Protein AF-0000000075991386 (afdb_homodimer)

pLDDT: mean 94.35, std 5.1, range [61.0, 98.75]

Structure (mmCIF, N/CA/C/O backbone):
data_AF-0000000075991386-model_v1
#
loop_
_entity.id
_entity.type
_entity.pdbx_description
1 polymer 'Protein singles bar-like'
#
loop_
_atom_site.group_PDB
_atom_site.id
_atom_site.type_symbol
_atom_site.label_atom_id
_atom_site.label_alt_id
_atom_site.label_comp_id
_atom_site.label_asym_id
_atom_site.label_entity_id
_atom_site.label_seq_id
_atom_site.pdbx_PDB_ins_code
_atom_site.Cartn_x
_atom_site.Cartn_y
_atom_site.Cartn_z
_atom_site.occupancy
_atom_site.B_iso_or_equiv
_atom_site.auth_seq_id
_atom_site.auth_comp_id
_atom_site.auth_asym_id
_atom_site.auth_atom_id
_atom_site.pdbx_PDB_model_num
ATOM 1 N N . MET A 1 1 ? 9.586 14.125 -4.133 1 70.75 1 MET A N 1
ATOM 2 C CA . MET A 1 1 ? 8.289 13.461 -4.234 1 70.75 1 MET A CA 1
ATOM 3 C C . MET A 1 1 ? 8.047 12.953 -5.648 1 70.75 1 MET A C 1
ATOM 5 O O . MET A 1 1 ? 7.727 11.781 -5.844 1 70.75 1 MET A O 1
ATOM 9 N N . THR A 1 2 ? 8.484 13.539 -6.598 1 80.12 2 THR A N 1
ATOM 10 C CA . THR A 1 2 ? 8.273 13.086 -7.969 1 80.12 2 THR A CA 1
ATOM 11 C C . THR A 1 2 ? 9.156 11.875 -8.273 1 80.12 2 THR A C 1
ATOM 13 O O . THR A 1 2 ? 8.703 10.93 -8.922 1 80.12 2 THR A O 1
ATOM 16 N N . SER A 1 3 ? 10.336 11.898 -7.766 1 85.5 3 SER A N 1
ATOM 17 C CA . SER A 1 3 ? 11.242 10.766 -7.965 1 85.5 3 SER A CA 1
ATOM 18 C C . SER A 1 3 ? 10.68 9.492 -7.344 1 85.5 3 SER A C 1
ATOM 20 O O . SER A 1 3 ? 10.781 8.414 -7.93 1 85.5 3 SER A O 1
ATOM 22 N N . LEU A 1 4 ? 10.086 9.594 -6.219 1 91.56 4 LEU A N 1
ATOM 23 C CA . LEU A 1 4 ? 9.516 8.445 -5.52 1 91.56 4 LEU A CA 1
ATOM 24 C C . LEU A 1 4 ? 8.328 7.875 -6.285 1 91.56 4 LEU A C 1
ATOM 26 O O . LEU A 1 4 ? 8.141 6.656 -6.324 1 91.56 4 LEU A O 1
ATOM 30 N N . GLN A 1 5 ? 7.594 8.742 -6.938 1 92.81 5 GLN A N 1
ATOM 31 C CA . GLN A 1 5 ? 6.457 8.289 -7.734 1 92.81 5 GLN A CA 1
ATOM 32 C C . GLN A 1 5 ? 6.922 7.535 -8.977 1 92.81 5 GLN A C 1
ATOM 34 O O . GLN A 1 5 ? 6.355 6.496 -9.328 1 92.81 5 GLN A O 1
ATOM 39 N N . ILE A 1 6 ? 7.891 8.078 -9.516 1 92.81 6 ILE A N 1
ATOM 40 C CA . ILE A 1 6 ? 8.414 7.469 -10.734 1 92.81 6 ILE A CA 1
ATOM 41 C C . ILE A 1 6 ? 9.047 6.117 -10.406 1 92.81 6 ILE A C 1
ATOM 43 O O . ILE A 1 6 ? 8.727 5.105 -11.031 1 92.81 6 ILE A O 1
ATOM 47 N N . LEU A 1 7 ? 9.891 6.066 -9.445 1 94.5 7 LEU A N 1
ATOM 48 C CA . LEU A 1 7 ? 10.578 4.84 -9.055 1 94.5 7 LEU A CA 1
ATOM 49 C C . LEU A 1 7 ? 9.578 3.791 -8.578 1 94.5 7 LEU A C 1
ATOM 51 O O . LEU A 1 7 ? 9.68 2.619 -8.945 1 94.5 7 LEU A O 1
ATOM 55 N N . GLY A 1 8 ? 8.688 4.238 -7.758 1 95.19 8 GLY A N 1
ATOM 56 C CA . GLY A 1 8 ? 7.656 3.332 -7.285 1 95.19 8 GLY A CA 1
ATOM 57 C C . GLY A 1 8 ? 6.805 2.758 -8.398 1 95.19 8 GLY A C 1
ATOM 58 O O . GLY A 1 8 ? 6.5 1.564 -8.406 1 95.19 8 GLY A O 1
ATOM 59 N N . GLY A 1 9 ? 6.469 3.584 -9.328 1 94.5 9 GLY A N 1
ATOM 60 C CA . GLY A 1 9 ? 5.684 3.133 -10.469 1 94.5 9 GLY A CA 1
ATOM 61 C C . GLY A 1 9 ? 6.41 2.111 -11.32 1 94.5 9 GLY A C 1
ATOM 62 O O . GLY A 1 9 ? 5.809 1.131 -11.773 1 94.5 9 GLY A O 1
ATOM 63 N N . ILE A 1 10 ? 7.598 2.354 -11.562 1 94.75 10 ILE A N 1
ATOM 64 C CA . ILE A 1 10 ? 8.414 1.435 -12.352 1 94.75 10 ILE A CA 1
ATOM 65 C C . ILE A 1 10 ? 8.508 0.087 -11.633 1 94.75 10 ILE A C 1
ATOM 67 O O . ILE A 1 10 ? 8.297 -0.962 -12.25 1 94.75 10 ILE A O 1
ATOM 71 N N . CYS A 1 11 ? 8.805 0.097 -10.352 1 96.06 11 CYS A N 1
ATOM 72 C CA . CYS A 1 11 ? 8.914 -1.131 -9.578 1 96.06 11 CYS A CA 1
ATOM 73 C C . CYS A 1 11 ? 7.602 -1.908 -9.602 1 96.06 11 CYS A C 1
ATOM 75 O O . CYS A 1 11 ? 7.594 -3.119 -9.82 1 96.06 11 CYS A O 1
ATOM 77 N N . LEU A 1 12 ? 6.547 -1.181 -9.398 1 93.62 12 LEU A N 1
ATOM 78 C CA . LEU A 1 12 ? 5.234 -1.813 -9.383 1 93.62 12 LEU A CA 1
ATOM 79 C C . LEU A 1 12 ? 4.906 -2.418 -10.75 1 93.62 12 LEU A C 1
ATOM 81 O O . LEU A 1 12 ? 4.469 -3.568 -10.836 1 93.62 12 LEU A O 1
ATOM 85 N N . GLY A 1 13 ? 5.141 -1.673 -11.781 1 92.88 13 GLY A N 1
ATOM 86 C CA . GLY A 1 13 ? 4.867 -2.148 -13.125 1 92.88 13 GLY A CA 1
ATOM 87 C C . GLY A 1 13 ? 5.672 -3.379 -13.5 1 92.88 13 GLY A C 1
ATOM 88 O O . GLY A 1 13 ? 5.125 -4.344 -14.039 1 92.88 13 GLY A O 1
ATOM 89 N N . LEU A 1 14 ? 6.891 -3.389 -13.25 1 94.69 14 LEU A N 1
ATOM 90 C CA . LEU A 1 14 ? 7.754 -4.52 -13.562 1 94.69 14 LEU A CA 1
ATOM 91 C C . LEU A 1 14 ? 7.379 -5.742 -12.734 1 94.69 14 LEU A C 1
ATOM 93 O O . LEU A 1 14 ? 7.41 -6.871 -13.234 1 94.69 14 LEU A O 1
ATOM 97 N N . THR A 1 15 ? 7.125 -5.504 -11.484 1 94.31 15 THR A N 1
ATOM 98 C CA . THR A 1 15 ? 6.746 -6.609 -10.609 1 94.31 15 THR A CA 1
ATOM 99 C C . THR A 1 15 ? 5.473 -7.285 -11.109 1 94.31 15 THR A C 1
ATOM 101 O O . THR A 1 15 ? 5.391 -8.516 -11.148 1 94.31 15 THR A O 1
ATOM 104 N N . ILE A 1 16 ? 4.516 -6.457 -11.516 1 88.38 16 ILE A N 1
ATOM 105 C CA . ILE A 1 16 ? 3.258 -7.016 -12.008 1 88.38 16 ILE A CA 1
ATOM 106 C C . ILE A 1 16 ? 3.49 -7.734 -13.328 1 88.38 16 ILE A C 1
ATOM 108 O O . ILE A 1 16 ? 3.031 -8.867 -13.523 1 88.38 16 ILE A O 1
ATOM 112 N N . THR A 1 17 ? 4.199 -7.199 -14.234 1 90.38 17 THR A N 1
ATOM 113 C CA . THR A 1 17 ? 4.359 -7.707 -15.586 1 90.38 17 THR A CA 1
ATOM 114 C C . THR A 1 17 ? 5.238 -8.953 -15.594 1 90.38 17 THR A C 1
ATOM 116 O O . THR A 1 17 ? 4.918 -9.945 -16.266 1 90.38 17 THR A O 1
ATOM 119 N N . TYR A 1 18 ? 6.262 -8.977 -14.836 1 92.44 18 TYR A N 1
ATOM 120 C CA . TYR A 1 18 ? 7.25 -10.047 -14.961 1 92.44 18 TYR A CA 1
ATOM 121 C C . TYR A 1 18 ? 7.258 -10.93 -13.719 1 92.44 18 TYR A C 1
ATOM 123 O O . TYR A 1 18 ? 7.738 -12.062 -13.766 1 92.44 18 TYR A O 1
ATOM 131 N N . GLY A 1 19 ? 6.891 -10.367 -12.609 1 91.31 19 GLY A N 1
ATOM 132 C CA . GLY A 1 19 ? 6.875 -11.141 -11.375 1 91.31 19 GLY A CA 1
ATOM 133 C C . GLY A 1 19 ? 5.656 -12.039 -11.25 1 91.31 19 GLY A C 1
ATOM 134 O O . GLY A 1 19 ? 5.746 -13.141 -10.711 1 91.31 19 GLY A O 1
ATOM 135 N N . THR A 1 20 ? 4.52 -11.617 -11.75 1 85.62 20 THR A N 1
ATOM 136 C CA . THR A 1 20 ? 3.268 -12.344 -11.57 1 85.62 20 THR A CA 1
ATOM 137 C C . THR A 1 20 ? 3.34 -13.711 -12.242 1 85.62 20 THR A C 1
ATOM 139 O O . THR A 1 20 ? 2.947 -14.727 -11.648 1 85.62 20 THR A O 1
ATOM 142 N N . PRO A 1 21 ? 3.869 -13.867 -13.453 1 85 21 PRO A N 1
ATOM 143 C CA . PRO A 1 21 ? 3.918 -15.18 -14.109 1 85 21 PRO A CA 1
ATOM 144 C C . PRO A 1 21 ? 4.809 -16.172 -13.367 1 85 21 PRO A C 1
ATOM 146 O O . PRO A 1 21 ? 4.668 -17.391 -13.547 1 85 21 PRO A O 1
ATOM 149 N N . VAL A 1 22 ? 5.734 -15.703 -12.531 1 88.62 22 VAL A N 1
ATOM 150 C CA . VAL A 1 22 ? 6.664 -16.609 -11.859 1 88.62 22 VAL A CA 1
ATOM 151 C C . VAL A 1 22 ? 6.477 -16.516 -10.344 1 88.62 22 VAL A C 1
ATOM 153 O O . VAL A 1 22 ? 7.426 -16.719 -9.586 1 88.62 22 VAL A O 1
ATOM 156 N N . TRP A 1 23 ? 5.387 -16.109 -9.898 1 85.06 23 TRP A N 1
ATOM 157 C CA . TRP A 1 23 ? 5.129 -15.852 -8.484 1 85.06 23 TRP A CA 1
ATOM 158 C C . TRP A 1 23 ? 5.387 -17.109 -7.652 1 85.06 23 TRP A C 1
ATOM 160 O O . TRP A 1 23 ? 5.863 -17.016 -6.52 1 85.06 23 TRP A O 1
ATOM 170 N N . LEU A 1 24 ? 5.051 -18.297 -8.164 1 85.06 24 LEU A N 1
ATOM 171 C CA . LEU A 1 24 ? 5.23 -19.547 -7.426 1 85.06 24 LEU A CA 1
ATOM 172 C C . LEU A 1 24 ? 6.711 -19.812 -7.16 1 85.06 24 LEU A C 1
ATOM 174 O O . LEU A 1 24 ? 7.066 -20.375 -6.125 1 85.06 24 LEU A O 1
ATOM 178 N N . LEU A 1 25 ? 7.492 -19.438 -8.07 1 89.25 25 LEU A N 1
ATOM 179 C CA . LEU A 1 25 ? 8.93 -19.609 -7.906 1 89.25 25 LEU A CA 1
ATOM 180 C C . LEU A 1 25 ? 9.492 -18.594 -6.906 1 89.25 25 LEU A C 1
ATOM 182 O O . LEU A 1 25 ? 10.344 -18.938 -6.082 1 89.25 25 LEU A O 1
ATOM 186 N N . LEU A 1 26 ? 9 -17.422 -6.988 1 92.12 26 LEU A N 1
ATOM 187 C CA . LEU A 1 26 ? 9.477 -16.359 -6.117 1 92.12 26 LEU A CA 1
ATOM 188 C C . LEU A 1 26 ? 8.969 -16.547 -4.691 1 92.12 26 LEU A C 1
ATOM 190 O O . LEU A 1 26 ? 9.609 -16.109 -3.734 1 92.12 26 LEU A O 1
ATOM 194 N N . GLY A 1 27 ? 7.859 -17.156 -4.613 1 87.44 27 GLY A N 1
ATOM 195 C CA . GLY A 1 27 ? 7.301 -17.391 -3.287 1 87.44 27 GLY A CA 1
ATOM 196 C C . GLY A 1 27 ? 6.922 -16.109 -2.574 1 87.44 27 GLY A C 1
ATOM 197 O O . GLY A 1 27 ? 6.418 -15.164 -3.195 1 87.44 27 GLY A O 1
ATOM 198 N N . PRO A 1 28 ? 7.141 -16.047 -1.266 1 87.94 28 PRO A N 1
ATOM 199 C CA . PRO A 1 28 ? 6.723 -14.891 -0.462 1 87.94 28 PRO A CA 1
ATOM 200 C C . PRO A 1 28 ? 7.461 -13.609 -0.838 1 87.94 28 PRO A C 1
ATOM 202 O O . PRO A 1 28 ? 6.984 -12.508 -0.542 1 87.94 28 PRO A O 1
ATOM 205 N N . ALA A 1 29 ? 8.555 -13.742 -1.47 1 93.94 29 ALA A N 1
ATOM 206 C CA . ALA A 1 29 ? 9.305 -12.555 -1.87 1 93.94 29 ALA A CA 1
ATOM 207 C C . ALA A 1 29 ? 8.5 -11.695 -2.836 1 93.94 29 ALA A C 1
ATOM 209 O O . ALA A 1 29 ? 8.578 -10.461 -2.795 1 93.94 29 ALA A O 1
ATOM 210 N N . TYR A 1 30 ? 7.75 -12.32 -3.707 1 91.12 30 TYR A N 1
ATOM 211 C CA . TYR A 1 30 ? 6.91 -11.609 -4.664 1 91.12 30 TYR A CA 1
ATOM 212 C C . TYR A 1 30 ? 5.855 -10.781 -3.951 1 91.12 30 TYR A C 1
ATOM 214 O O . TYR A 1 30 ? 5.738 -9.57 -4.191 1 91.12 30 TYR A O 1
ATOM 222 N N . GLY A 1 31 ? 5.125 -11.391 -3.066 1 89.31 31 GLY A N 1
ATOM 223 C CA . GLY A 1 31 ? 4.07 -10.695 -2.348 1 89.31 31 GLY A CA 1
ATOM 224 C C . GLY A 1 31 ? 4.586 -9.578 -1.467 1 89.31 31 GLY A C 1
ATOM 225 O O . GLY A 1 31 ? 3.99 -8.5 -1.409 1 89.31 31 GLY A O 1
ATOM 226 N N . LEU A 1 32 ? 5.656 -9.914 -0.858 1 92.75 32 LEU A N 1
ATOM 227 C CA . LEU A 1 32 ? 6.227 -8.914 0.04 1 92.75 32 LEU A CA 1
ATOM 228 C C . LEU A 1 32 ? 6.68 -7.68 -0.734 1 92.75 32 LEU A C 1
ATOM 230 O O . LEU A 1 32 ? 6.457 -6.551 -0.292 1 92.75 32 LEU A O 1
ATOM 234 N N . PHE A 1 33 ? 7.309 -7.855 -1.806 1 96.69 33 PHE A N 1
ATOM 235 C CA . PHE A 1 33 ? 7.762 -6.711 -2.584 1 96.69 33 PHE A CA 1
ATOM 236 C C . PHE A 1 33 ? 6.582 -5.969 -3.197 1 96.69 33 PHE A C 1
ATOM 238 O O . PHE A 1 33 ? 6.547 -4.738 -3.201 1 96.69 33 PHE A O 1
ATOM 245 N N . LEU A 1 34 ? 5.688 -6.691 -3.73 1 93.75 34 LEU A N 1
ATOM 246 C CA . LEU A 1 34 ? 4.523 -6.078 -4.352 1 93.75 34 LEU A CA 1
ATOM 247 C C . LEU A 1 34 ? 3.746 -5.238 -3.344 1 93.75 34 LEU A C 1
ATOM 249 O O . LEU A 1 34 ? 3.346 -4.109 -3.645 1 93.75 34 LEU A O 1
ATOM 253 N N . THR A 1 35 ? 3.518 -5.766 -2.174 1 95 35 THR A N 1
ATOM 254 C CA . THR A 1 35 ? 2.783 -5.047 -1.138 1 95 35 THR A CA 1
ATOM 255 C C . THR A 1 35 ? 3.57 -3.832 -0.66 1 95 35 THR A C 1
ATOM 257 O O . THR A 1 35 ? 2.994 -2.768 -0.421 1 95 35 THR A O 1
ATOM 260 N N . THR A 1 36 ? 4.895 -3.963 -0.559 1 96.81 36 THR A N 1
ATOM 261 C CA . THR A 1 36 ? 5.746 -2.846 -0.168 1 96.81 36 THR A CA 1
ATOM 262 C C . THR A 1 36 ? 5.703 -1.738 -1.217 1 96.81 36 THR A C 1
ATOM 264 O O . THR A 1 36 ? 5.5 -0.569 -0.885 1 96.81 36 THR A O 1
ATOM 267 N N . ALA A 1 37 ? 5.902 -2.094 -2.457 1 97.06 37 ALA A N 1
ATOM 268 C CA . ALA A 1 37 ? 5.914 -1.122 -3.547 1 97.06 37 ALA A CA 1
ATOM 269 C C . ALA A 1 37 ? 4.566 -0.414 -3.662 1 97.06 37 ALA A C 1
ATOM 271 O O . ALA A 1 37 ? 4.512 0.803 -3.859 1 97.06 37 ALA A O 1
ATOM 272 N N . SER A 1 38 ? 3.518 -1.105 -3.574 1 96.38 38 SER A N 1
ATOM 273 C CA . SER A 1 38 ? 2.189 -0.508 -3.676 1 96.38 38 SER A CA 1
ATOM 274 C C . SER A 1 38 ? 1.903 0.41 -2.492 1 96.38 38 SER A C 1
ATOM 276 O O . SER A 1 38 ? 1.338 1.492 -2.662 1 96.38 38 SER A O 1
ATOM 278 N N . ALA A 1 39 ? 2.271 -0.082 -1.307 1 96.75 39 ALA A N 1
ATOM 279 C CA . ALA A 1 39 ? 2.061 0.707 -0.095 1 96.75 39 ALA A CA 1
ATOM 280 C C . ALA A 1 39 ? 2.814 2.031 -0.164 1 96.75 39 ALA A C 1
ATOM 282 O O . ALA A 1 39 ? 2.248 3.092 0.112 1 96.75 39 ALA A O 1
ATOM 283 N N . THR A 1 40 ? 4.039 1.994 -0.491 1 97.12 40 THR A N 1
ATOM 284 C CA . THR A 1 40 ? 4.867 3.193 -0.525 1 97.12 40 THR A CA 1
ATOM 285 C C . THR A 1 40 ? 4.465 4.098 -1.687 1 97.12 40 THR A C 1
ATOM 287 O O . THR A 1 40 ? 4.512 5.324 -1.57 1 97.12 40 THR A O 1
ATOM 290 N N . PHE A 1 41 ? 4.148 3.523 -2.811 1 96.62 41 PHE A N 1
ATOM 291 C CA . PHE A 1 41 ? 3.646 4.297 -3.941 1 96.62 41 PHE A CA 1
ATOM 292 C C . PHE A 1 41 ? 2.369 5.035 -3.568 1 96.62 41 PHE A C 1
ATOM 294 O O . PHE A 1 41 ? 2.223 6.223 -3.863 1 96.62 41 PHE A O 1
ATOM 301 N N . PHE A 1 42 ? 1.482 4.367 -2.924 1 96.38 42 PHE A N 1
ATOM 302 C CA . PHE A 1 42 ? 0.223 4.945 -2.469 1 96.38 42 PHE A CA 1
ATOM 303 C C . PHE A 1 42 ? 0.473 6.09 -1.496 1 96.38 42 PHE A C 1
ATOM 305 O O . PHE A 1 42 ? -0.117 7.164 -1.629 1 96.38 42 PHE A O 1
ATOM 312 N N . GLY A 1 43 ? 1.275 5.832 -0.495 1 96.38 43 GLY A N 1
ATOM 313 C CA . GLY A 1 43 ? 1.572 6.879 0.471 1 96.38 43 GLY A CA 1
ATOM 314 C C . GLY A 1 43 ? 2.123 8.141 -0.166 1 96.38 43 GLY A C 1
ATOM 315 O O . GLY A 1 43 ? 1.657 9.242 0.127 1 96.38 43 GLY A O 1
ATOM 316 N N . ALA A 1 44 ? 3.043 7.984 -1.04 1 96.25 44 ALA A N 1
ATOM 317 C CA . ALA A 1 44 ? 3.648 9.125 -1.721 1 96.25 44 ALA A CA 1
ATOM 318 C C . ALA A 1 44 ? 2.645 9.812 -2.643 1 96.25 44 ALA A C 1
ATOM 320 O O . ALA A 1 44 ? 2.617 11.039 -2.738 1 96.25 44 ALA A O 1
ATOM 321 N N . ALA A 1 45 ? 1.854 9.031 -3.309 1 96.19 45 ALA A N 1
ATOM 322 C CA . ALA A 1 45 ? 0.889 9.586 -4.254 1 96.19 45 ALA A CA 1
ATOM 323 C C . ALA A 1 45 ? -0.19 10.391 -3.529 1 96.19 45 ALA A C 1
ATOM 325 O O . ALA A 1 45 ? -0.582 11.469 -3.984 1 96.19 45 ALA A O 1
ATOM 326 N N . VAL A 1 46 ? -0.664 9.859 -2.434 1 97 46 VAL A N 1
ATOM 327 C CA . VAL A 1 46 ? -1.713 10.531 -1.67 1 97 46 VAL A CA 1
ATOM 328 C C . VAL A 1 46 ? -1.175 11.836 -1.084 1 97 46 VAL A C 1
ATOM 330 O O . VAL A 1 46 ? -1.859 12.859 -1.104 1 97 46 VAL A O 1
ATOM 333 N N . THR A 1 47 ? 0.019 11.758 -0.525 1 96.06 47 THR A N 1
ATOM 334 C CA . THR A 1 47 ? 0.641 12.969 -0 1 96.06 47 THR A CA 1
ATOM 335 C C . THR A 1 47 ? 0.861 13.992 -1.112 1 96.06 47 THR A C 1
ATOM 337 O O . THR A 1 47 ? 0.565 15.18 -0.942 1 96.06 47 THR A O 1
ATOM 340 N N . PHE A 1 48 ? 1.332 13.562 -2.279 1 96.44 48 PHE A N 1
ATOM 341 C CA . PHE A 1 48 ? 1.561 14.438 -3.42 1 96.44 48 PHE A CA 1
ATOM 342 C C . PHE A 1 48 ? 0.25 15.047 -3.908 1 96.44 48 PHE A C 1
ATOM 344 O O . PHE A 1 48 ? 0.176 16.25 -4.18 1 96.44 48 PHE A O 1
ATOM 351 N N . LEU A 1 49 ? -0.724 14.289 -4.008 1 96.25 49 LEU A N 1
ATOM 352 C CA . LEU A 1 49 ? -2.035 14.758 -4.441 1 96.25 49 LEU A CA 1
ATOM 353 C C . LEU A 1 49 ? -2.594 15.789 -3.467 1 96.25 49 LEU A C 1
ATOM 355 O O . LEU A 1 49 ? -3.182 16.781 -3.883 1 96.25 49 LEU A O 1
ATOM 359 N N . SER A 1 50 ? -2.447 15.578 -2.203 1 96.75 50 SER A N 1
ATOM 360 C CA . SER A 1 50 ? -2.92 16.5 -1.183 1 96.75 50 SER A CA 1
ATOM 361 C C . SER A 1 50 ? -2.201 17.844 -1.282 1 96.75 50 SER A C 1
ATOM 363 O O . SER A 1 50 ? -2.811 18.906 -1.075 1 96.75 50 SER A O 1
ATOM 365 N N . TYR A 1 51 ? -0.938 17.75 -1.64 1 95.88 51 TYR A N 1
ATOM 366 C CA . TYR A 1 51 ? -0.168 18.969 -1.826 1 95.88 51 TYR A CA 1
ATOM 367 C C . TYR A 1 51 ? -0.659 19.75 -3.045 1 95.88 51 TYR A C 1
ATOM 369 O O . TYR A 1 51 ? -0.65 20.984 -3.051 1 95.88 51 TYR A O 1
ATOM 377 N N . LEU A 1 52 ? -1.033 19.078 -4.059 1 95.69 52 LEU A N 1
ATOM 378 C CA . LEU A 1 52 ? -1.527 19.703 -5.277 1 95.69 52 LEU A CA 1
ATOM 379 C C . LEU A 1 52 ? -2.896 20.328 -5.047 1 95.69 52 LEU A C 1
ATOM 381 O O . LEU A 1 52 ? -3.236 21.328 -5.684 1 95.69 52 LEU A O 1
ATOM 385 N N . LEU A 1 53 ? -3.672 19.797 -4.168 1 95.5 53 LEU A N 1
ATOM 386 C CA . LEU A 1 53 ? -5.039 20.25 -3.941 1 95.5 53 LEU A CA 1
ATOM 387 C C . LEU A 1 53 ? -5.062 21.438 -2.973 1 95.5 53 LEU A C 1
ATOM 389 O O . LEU A 1 53 ? -5.988 22.25 -3.006 1 95.5 53 LEU A O 1
ATOM 393 N N . SER A 1 54 ? -4.113 21.516 -2.145 1 94.94 54 SER A N 1
ATOM 394 C CA . SER A 1 54 ? -4.125 22.547 -1.111 1 94.94 54 SER A CA 1
ATOM 395 C C . SER A 1 54 ? -2.709 22.953 -0.722 1 94.94 54 SER A C 1
ATOM 397 O O . SER A 1 54 ? -1.948 22.141 -0.187 1 94.94 54 SER A O 1
ATOM 399 N N . SER A 1 55 ? -2.371 24.25 -0.904 1 94.94 55 SER A N 1
ATOM 400 C CA . SER A 1 55 ? -1.074 24.781 -0.496 1 94.94 55 SER A CA 1
ATOM 401 C C . SER A 1 55 ? -0.939 24.812 1.022 1 94.94 55 SER A C 1
ATOM 403 O O . SER A 1 55 ? 0.162 24.656 1.556 1 94.94 55 SER A O 1
ATOM 405 N N . HIS A 1 56 ? -2.088 25 1.697 1 95 56 HIS A N 1
ATOM 406 C CA . HIS A 1 56 ? -2.076 24.938 3.154 1 95 56 HIS A CA 1
ATOM 407 C C . HIS A 1 56 ? -1.636 23.562 3.65 1 95 56 HIS A C 1
ATOM 409 O O . HIS A 1 56 ? -0.901 23.453 4.633 1 95 56 HIS A O 1
ATOM 415 N N . THR A 1 57 ? -2.143 22.516 3.012 1 94.88 57 THR A N 1
ATOM 416 C CA . THR A 1 57 ? -1.756 21.156 3.375 1 94.88 57 THR A CA 1
ATOM 417 C C . THR A 1 57 ? -0.244 20.969 3.27 1 94.88 57 THR A C 1
ATOM 419 O O . THR A 1 57 ? 0.375 20.344 4.137 1 94.88 57 THR A O 1
ATOM 422 N N . PHE A 1 58 ? 0.295 21.531 2.24 1 94.06 58 PHE A N 1
ATOM 423 C CA . PHE A 1 58 ? 1.738 21.453 2.045 1 94.06 58 PHE A CA 1
ATOM 424 C C . PHE A 1 58 ? 2.479 22.078 3.217 1 94.06 58 PHE A C 1
ATOM 426 O O . PHE A 1 58 ? 3.391 21.469 3.781 1 94.06 58 PHE A O 1
ATOM 433 N N . ARG A 1 59 ? 2.139 23.219 3.625 1 93.69 59 ARG A N 1
ATOM 434 C CA . ARG A 1 59 ? 2.783 23.953 4.711 1 93.69 59 ARG A CA 1
ATOM 435 C C . ARG A 1 59 ? 2.555 23.25 6.051 1 93.69 59 ARG A C 1
ATOM 437 O O . ARG A 1 59 ? 3.48 23.125 6.855 1 93.69 59 ARG A O 1
ATOM 444 N N . ALA A 1 60 ? 1.363 22.781 6.277 1 94.06 60 ALA A N 1
ATOM 445 C CA . ALA A 1 60 ? 0.995 22.156 7.547 1 94.06 60 ALA A CA 1
ATOM 446 C C . ALA A 1 60 ? 1.729 20.844 7.738 1 94.06 60 ALA A C 1
ATOM 448 O O . ALA A 1 60 ? 2.238 20.562 8.828 1 94.06 60 ALA A O 1
ATOM 449 N N . ILE A 1 61 ? 1.801 20.047 6.73 1 94.56 61 ILE A N 1
ATOM 450 C CA . ILE A 1 61 ? 2.389 18.719 6.832 1 94.56 61 ILE A CA 1
ATOM 451 C C . ILE A 1 61 ? 3.891 18.828 7.09 1 94.56 61 ILE A C 1
ATOM 453 O O . ILE A 1 61 ? 4.465 18.016 7.82 1 94.56 61 ILE A O 1
ATOM 457 N N . ARG A 1 62 ? 4.449 19.891 6.598 1 92.88 62 ARG A N 1
ATOM 458 C CA . ARG A 1 62 ? 5.883 20.094 6.762 1 92.88 62 ARG A CA 1
ATOM 459 C C . ARG A 1 62 ? 6.23 20.391 8.219 1 92.88 62 ARG A C 1
ATOM 461 O O . ARG A 1 62 ? 7.387 20.266 8.625 1 92.88 62 ARG A O 1
ATOM 468 N N . THR A 1 63 ? 5.27 20.766 9.031 1 94.06 63 THR A N 1
ATOM 469 C CA . THR A 1 63 ? 5.496 21.031 10.445 1 94.06 63 THR A CA 1
ATOM 470 C C . THR A 1 63 ? 5.227 19.797 11.289 1 94.06 63 THR A C 1
ATOM 472 O O . THR A 1 63 ? 5.277 19.844 12.523 1 94.06 63 THR A O 1
ATOM 475 N N . THR A 1 64 ? 4.922 18.672 10.68 1 95.94 64 THR A N 1
ATOM 476 C CA . THR A 1 64 ? 4.582 17.453 11.391 1 95.94 64 THR A CA 1
ATOM 477 C C . THR A 1 64 ? 5.641 16.375 11.148 1 95.94 64 THR A C 1
ATOM 479 O O . THR A 1 64 ? 6.516 16.531 10.297 1 95.94 64 THR A O 1
ATOM 482 N N . VAL A 1 65 ? 5.523 15.305 11.883 1 96.5 65 VAL A N 1
ATOM 483 C CA . VAL A 1 65 ? 6.477 14.211 11.758 1 96.5 65 VAL A CA 1
ATOM 484 C C . VAL A 1 65 ? 6.016 13.242 10.672 1 96.5 65 VAL A C 1
ATOM 486 O O . VAL A 1 65 ? 6.703 12.266 10.367 1 96.5 65 VAL A O 1
ATOM 489 N N . LEU A 1 66 ? 4.914 13.43 10.055 1 96.44 66 LEU A N 1
ATOM 490 C CA . LEU A 1 66 ? 4.289 12.484 9.133 1 96.44 66 LEU A CA 1
ATOM 491 C C . LEU A 1 66 ? 5.262 12.07 8.039 1 96.44 66 LEU A C 1
ATOM 493 O O . LEU A 1 66 ? 5.418 10.875 7.762 1 96.44 66 LEU A O 1
ATOM 497 N N . GLU A 1 67 ? 5.906 13.039 7.387 1 96.56 67 GLU A N 1
ATOM 498 C CA . GLU A 1 67 ? 6.812 12.719 6.285 1 96.56 67 GLU A CA 1
ATOM 499 C C . GLU A 1 67 ? 8.008 11.906 6.773 1 96.56 67 GLU A C 1
ATOM 501 O O . GLU A 1 67 ? 8.469 11 6.078 1 96.56 67 GLU A O 1
ATOM 506 N N . THR A 1 68 ? 8.531 12.305 7.906 1 97.25 68 THR A N 1
ATOM 507 C CA . THR A 1 68 ? 9.656 11.57 8.477 1 97.25 68 THR A CA 1
ATOM 508 C C . THR A 1 68 ? 9.273 10.117 8.75 1 97.25 68 THR A C 1
ATOM 510 O O . THR A 1 68 ? 10.016 9.195 8.398 1 97.25 68 THR A O 1
ATOM 513 N N . VAL A 1 69 ? 8.148 9.922 9.344 1 97.56 69 VAL A N 1
ATOM 514 C CA . VAL A 1 69 ? 7.68 8.578 9.68 1 97.56 69 VAL A CA 1
ATOM 515 C C . VAL A 1 69 ? 7.398 7.797 8.398 1 97.56 69 VAL A C 1
ATOM 517 O O . VAL A 1 69 ? 7.805 6.641 8.273 1 97.56 69 VAL A O 1
ATOM 520 N N . GLN A 1 70 ? 6.633 8.391 7.508 1 97.69 70 GLN A N 1
ATOM 521 C CA . GLN A 1 70 ? 6.289 7.742 6.246 1 97.69 70 GLN A CA 1
ATOM 522 C C . GLN A 1 70 ? 7.539 7.27 5.512 1 97.69 70 GLN A C 1
ATOM 524 O O . GLN A 1 70 ? 7.602 6.129 5.051 1 97.69 70 GLN A O 1
ATOM 529 N N . ASN A 1 71 ? 8.562 8.102 5.41 1 98.06 71 ASN A N 1
ATOM 530 C CA . ASN A 1 71 ? 9.781 7.773 4.684 1 98.06 71 ASN A CA 1
ATOM 531 C C . ASN A 1 71 ? 10.633 6.762 5.445 1 98.06 71 ASN A C 1
ATOM 533 O O . ASN A 1 71 ? 11.297 5.918 4.84 1 98.06 71 ASN A O 1
ATOM 537 N N . THR A 1 72 ? 10.68 6.855 6.73 1 98.19 72 THR A N 1
ATOM 538 C CA . THR A 1 72 ? 11.422 5.883 7.523 1 98.19 72 THR A CA 1
ATOM 539 C C . THR A 1 72 ? 10.82 4.488 7.367 1 98.19 72 THR A C 1
ATOM 541 O O . THR A 1 72 ? 11.547 3.512 7.18 1 98.19 72 THR A O 1
ATOM 544 N N . VAL A 1 73 ? 9.508 4.371 7.453 1 97.81 73 VAL A N 1
ATOM 545 C CA . VAL A 1 73 ? 8.828 3.09 7.293 1 97.81 73 VAL A CA 1
ATOM 546 C C . VAL A 1 73 ? 9.055 2.555 5.879 1 97.81 73 VAL A C 1
ATOM 548 O O . VAL A 1 73 ? 9.336 1.369 5.695 1 97.81 73 VAL A O 1
ATOM 551 N N . ALA A 1 74 ? 8.914 3.439 4.898 1 98.12 74 ALA A N 1
ATOM 552 C CA . ALA A 1 74 ? 9.148 3.049 3.512 1 98.12 74 ALA A CA 1
ATOM 553 C C . ALA A 1 74 ? 10.57 2.529 3.324 1 98.12 74 ALA A C 1
ATOM 555 O O . ALA A 1 74 ? 10.797 1.547 2.613 1 98.12 74 ALA A O 1
ATOM 556 N N . PHE A 1 75 ? 11.539 3.195 3.943 1 98.44 75 PHE A N 1
ATOM 557 C CA . PHE A 1 75 ? 12.938 2.781 3.867 1 98.44 75 PHE A CA 1
ATOM 558 C C . PHE A 1 75 ? 13.109 1.357 4.383 1 98.44 75 PHE A C 1
ATOM 560 O O . PHE A 1 75 ? 13.719 0.521 3.717 1 98.44 75 PHE A O 1
ATOM 567 N N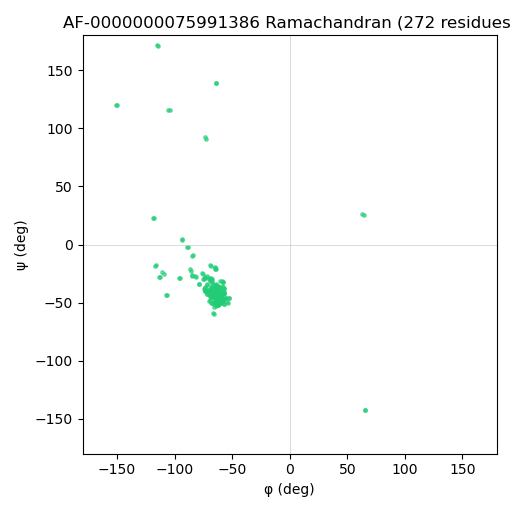 . ILE A 1 76 ? 12.555 1.09 5.496 1 98.69 76 ILE A N 1
ATOM 568 C CA . ILE A 1 76 ? 12.688 -0.213 6.137 1 98.69 76 ILE A CA 1
ATOM 569 C C . ILE A 1 76 ? 12.008 -1.281 5.285 1 98.69 76 ILE A C 1
ATOM 571 O O . ILE A 1 76 ? 12.586 -2.34 5.027 1 98.69 76 ILE A O 1
ATOM 575 N N . LEU A 1 77 ? 10.828 -1.047 4.855 1 98.06 77 LEU A N 1
ATOM 576 C CA . LEU A 1 77 ? 10.055 -2.018 4.082 1 98.06 77 LEU A CA 1
ATOM 577 C C . LEU A 1 77 ? 10.734 -2.32 2.754 1 98.06 77 LEU A C 1
ATOM 579 O O . LEU A 1 77 ? 10.891 -3.484 2.379 1 98.06 77 LEU A O 1
ATOM 583 N N . TYR A 1 78 ? 11.148 -1.262 2.062 1 98.44 78 TYR A N 1
ATOM 584 C CA . TYR A 1 78 ? 11.805 -1.448 0.772 1 98.44 78 TYR A CA 1
ATOM 585 C C . TYR A 1 78 ? 13.117 -2.203 0.931 1 98.44 78 TYR A C 1
ATOM 587 O O . TYR A 1 78 ? 13.461 -3.041 0.094 1 98.44 78 TYR A O 1
ATOM 595 N N . THR A 1 79 ? 13.914 -1.852 1.909 1 98.75 79 THR A N 1
ATOM 596 C CA . THR A 1 79 ? 15.188 -2.537 2.127 1 98.75 79 THR A CA 1
ATOM 597 C C . THR A 1 79 ? 14.961 -4.035 2.328 1 98.75 79 THR A C 1
ATOM 599 O O . THR A 1 79 ? 15.57 -4.855 1.64 1 98.75 79 THR A O 1
ATOM 602 N N . GLY A 1 80 ? 14.062 -4.363 3.225 1 98.5 80 GLY A N 1
ATOM 603 C CA . GLY A 1 80 ? 13.781 -5.766 3.496 1 98.5 80 GLY A CA 1
ATOM 604 C C . GLY A 1 80 ? 13.227 -6.504 2.293 1 98.5 80 GLY A C 1
ATOM 605 O O . GLY A 1 80 ? 13.719 -7.582 1.944 1 98.5 80 GLY A O 1
ATOM 606 N N . ALA A 1 81 ? 12.211 -5.961 1.658 1 98.12 81 ALA A N 1
ATOM 607 C CA . ALA A 1 81 ? 11.562 -6.605 0.519 1 98.12 81 ALA A CA 1
ATOM 608 C C . ALA A 1 81 ? 12.539 -6.785 -0.639 1 98.12 81 ALA A C 1
ATOM 610 O O . ALA A 1 81 ? 12.523 -7.812 -1.32 1 98.12 81 ALA A O 1
ATOM 611 N N . SER A 1 82 ? 13.398 -5.773 -0.854 1 98.62 82 SER A N 1
ATOM 612 C CA . SER A 1 82 ? 14.328 -5.812 -1.977 1 98.62 82 SER A CA 1
ATOM 613 C C . SER A 1 82 ? 15.438 -6.836 -1.74 1 98.62 82 SER A C 1
ATOM 615 O O . SER A 1 82 ? 15.828 -7.559 -2.66 1 98.62 82 SER A O 1
ATOM 617 N N . ILE A 1 83 ? 15.93 -6.863 -0.569 1 98.69 83 ILE A N 1
ATOM 618 C CA . ILE A 1 83 ? 16.969 -7.844 -0.249 1 98.69 83 ILE A CA 1
ATOM 619 C C . ILE A 1 83 ? 16.391 -9.258 -0.387 1 98.69 83 ILE A C 1
ATOM 621 O O . ILE A 1 83 ? 17.016 -10.133 -0.985 1 98.69 83 ILE A O 1
ATOM 625 N N . PHE A 1 84 ? 15.234 -9.477 0.151 1 98.19 84 PHE A N 1
ATOM 626 C CA . PHE A 1 84 ? 14.586 -10.781 0.059 1 98.19 84 PHE A CA 1
ATOM 627 C C . PHE A 1 84 ? 14.344 -11.164 -1.396 1 98.19 84 PHE A C 1
ATOM 629 O O . PHE A 1 84 ? 14.57 -12.305 -1.788 1 98.19 84 PHE A O 1
ATOM 636 N N . LEU A 1 85 ? 13.852 -10.234 -2.178 1 98 85 LEU A N 1
ATOM 637 C CA . LEU A 1 85 ? 13.625 -10.484 -3.598 1 98 85 LEU A CA 1
ATOM 638 C C . LEU A 1 85 ? 14.938 -10.781 -4.316 1 98 85 LEU A C 1
ATOM 640 O O . LEU A 1 85 ? 14.984 -11.648 -5.195 1 98 85 LEU A O 1
ATOM 644 N N . LEU A 1 86 ? 15.977 -10.078 -3.959 1 98.19 86 LEU A N 1
ATOM 645 C CA . LEU A 1 86 ? 17.297 -10.305 -4.547 1 98.19 86 LEU A CA 1
ATOM 646 C C . LEU A 1 86 ? 17.766 -11.727 -4.285 1 98.19 86 LEU A C 1
ATOM 648 O O . LEU A 1 86 ? 18.266 -12.398 -5.195 1 98.19 86 LEU A O 1
ATOM 652 N N . ILE A 1 87 ? 17.641 -12.148 -3.123 1 97.94 87 ILE A N 1
ATOM 653 C CA . ILE A 1 87 ? 18.078 -13.477 -2.729 1 97.94 87 ILE A CA 1
ATOM 654 C C . ILE A 1 87 ? 17.281 -14.531 -3.492 1 97.94 87 ILE A C 1
ATOM 656 O O . ILE A 1 87 ? 17.859 -15.445 -4.094 1 97.94 87 ILE A O 1
ATOM 660 N N . ARG A 1 88 ? 15.969 -14.398 -3.43 1 96.38 88 ARG A N 1
ATOM 661 C CA . ARG A 1 88 ? 15.117 -15.367 -4.113 1 96.38 88 ARG A CA 1
ATOM 662 C C . ARG A 1 88 ? 15.391 -15.375 -5.613 1 96.38 88 ARG A C 1
ATOM 664 O O . ARG A 1 88 ? 15.43 -16.438 -6.238 1 96.38 88 ARG A O 1
ATOM 671 N N . THR A 1 89 ? 15.492 -14.219 -6.227 1 97.25 89 THR A N 1
ATOM 672 C CA . THR A 1 89 ? 15.758 -14.109 -7.656 1 97.25 89 THR A CA 1
ATOM 673 C C . THR A 1 89 ? 17.094 -14.742 -8.008 1 97.25 89 THR A C 1
ATOM 675 O O . THR A 1 89 ? 17.203 -15.477 -9 1 97.25 89 THR A O 1
ATOM 678 N N . SER A 1 90 ? 18.156 -14.586 -7.227 1 97 90 SER A N 1
ATOM 679 C CA . SER A 1 90 ? 19.484 -15.102 -7.496 1 97 90 SER A CA 1
ATOM 680 C C . SER A 1 90 ? 19.547 -16.625 -7.328 1 97 90 SER A C 1
ATOM 682 O O . SER A 1 90 ? 20.219 -17.312 -8.102 1 97 90 SER A O 1
ATOM 684 N N . PHE A 1 91 ? 18.797 -17.109 -6.391 1 96.44 91 PHE A N 1
ATOM 685 C CA . PHE A 1 91 ? 18.953 -18.516 -6.062 1 96.44 91 PHE A CA 1
ATOM 686 C C . PHE A 1 91 ? 17.922 -19.359 -6.812 1 96.44 91 PHE A C 1
ATOM 688 O O . PHE A 1 91 ? 18.188 -20.531 -7.121 1 96.44 91 PHE A O 1
ATOM 695 N N . ILE A 1 92 ? 16.844 -18.766 -7.082 1 95.75 92 ILE A N 1
ATOM 696 C CA . ILE A 1 92 ? 15.781 -19.578 -7.668 1 95.75 92 ILE A CA 1
ATOM 697 C C . ILE A 1 92 ? 15.641 -19.234 -9.148 1 95.75 92 ILE A C 1
ATOM 699 O O . ILE A 1 92 ? 15.562 -20.141 -9.992 1 95.75 92 ILE A O 1
ATOM 703 N N . LEU A 1 93 ? 15.656 -18.031 -9.578 1 95.5 93 LEU A N 1
ATOM 704 C CA . LEU A 1 93 ? 15.383 -17.656 -10.969 1 95.5 93 LEU A CA 1
ATOM 705 C C . LEU A 1 93 ? 16.656 -17.734 -11.805 1 95.5 93 LEU A C 1
ATOM 707 O O . LEU A 1 93 ? 16.578 -17.969 -13.016 1 95.5 93 LEU A O 1
ATOM 711 N N . TRP A 1 94 ? 17.75 -17.688 -11.172 1 95.06 94 TRP A N 1
ATOM 712 C CA . TRP A 1 94 ? 19 -17.703 -11.914 1 95.06 94 TRP A CA 1
ATOM 713 C C . TRP A 1 94 ? 19.188 -19.031 -12.641 1 95.06 94 TRP A C 1
ATOM 715 O O . TRP A 1 94 ? 19.453 -19.062 -13.844 1 95.06 94 TRP A O 1
ATOM 725 N N . PRO A 1 95 ? 19.109 -20.172 -11.961 1 94.75 95 PRO A N 1
ATOM 726 C CA . PRO A 1 95 ? 19.266 -21.438 -12.68 1 94.75 95 PRO A CA 1
ATOM 727 C C . PRO A 1 95 ? 18.25 -21.609 -13.805 1 94.75 95 PRO A C 1
ATOM 729 O O . PRO A 1 95 ? 18.562 -22.203 -14.836 1 94.75 95 PRO A O 1
ATOM 732 N N . MET A 1 96 ? 17.125 -21.062 -13.562 1 93.44 96 MET A N 1
ATOM 733 C CA . MET A 1 96 ? 16.109 -21.125 -14.617 1 93.44 96 MET A CA 1
ATOM 734 C C . MET A 1 96 ? 16.516 -20.25 -15.805 1 93.44 96 MET A C 1
ATOM 736 O O . MET A 1 96 ? 16.219 -20.594 -16.953 1 93.44 96 MET A O 1
ATOM 740 N N . TYR A 1 97 ? 17.031 -19.188 -15.5 1 92.31 97 TYR A N 1
ATOM 741 C CA . TYR A 1 97 ? 17.484 -18.25 -16.531 1 92.31 97 TYR A CA 1
ATOM 742 C C . TYR A 1 97 ? 18.547 -18.906 -17.406 1 92.31 97 TYR A C 1
ATOM 744 O O . TYR A 1 97 ? 18.625 -18.625 -18.609 1 92.31 97 TYR A O 1
ATOM 752 N N . LEU A 1 98 ? 19.344 -19.797 -16.906 1 93.69 98 LEU A N 1
ATOM 753 C CA . LEU A 1 98 ? 20.453 -20.422 -17.625 1 93.69 98 LEU A CA 1
ATOM 754 C C . LEU A 1 98 ? 19.922 -21.469 -18.609 1 93.69 98 LEU A C 1
ATOM 756 O O . LEU A 1 98 ? 20.562 -21.734 -19.625 1 93.69 98 LEU A O 1
ATOM 760 N N . VAL A 1 99 ? 18.766 -22.016 -18.375 1 93 99 VAL A N 1
ATOM 761 C CA . VAL A 1 99 ? 18.375 -23.188 -19.141 1 93 99 VAL A CA 1
ATOM 762 C C . VAL A 1 99 ? 17.141 -22.875 -19.969 1 93 99 VAL A C 1
ATOM 764 O O . VAL A 1 99 ? 16.781 -23.625 -20.875 1 93 99 VAL A O 1
ATOM 767 N N . THR A 1 100 ? 16.406 -21.844 -19.656 1 91.5 100 THR A N 1
ATOM 768 C CA . THR A 1 100 ? 15.188 -21.5 -20.375 1 91.5 100 THR A CA 1
ATOM 769 C C . THR A 1 100 ? 15.422 -20.312 -21.297 1 91.5 100 THR A C 1
ATOM 771 O O . THR A 1 100 ? 15.688 -19.203 -20.828 1 91.5 100 THR A O 1
ATOM 774 N N . PRO A 1 101 ? 15.289 -20.562 -22.578 1 91.06 101 PRO A N 1
ATOM 775 C CA . PRO A 1 101 ? 15.5 -19.438 -23.5 1 91.06 101 PRO A CA 1
ATOM 776 C C . PRO A 1 101 ? 14.477 -18.328 -23.328 1 91.06 101 PRO A C 1
ATOM 778 O O . PRO A 1 101 ? 13.289 -18.594 -23.094 1 91.06 101 PRO A O 1
ATOM 781 N N . TYR A 1 102 ? 14.898 -17.047 -23.391 1 91.19 102 TYR A N 1
ATOM 782 C CA . TYR A 1 102 ? 14.078 -15.844 -23.344 1 91.19 102 TYR A CA 1
ATOM 783 C C . TYR A 1 102 ? 13.352 -15.727 -22.016 1 91.19 102 TYR A C 1
ATOM 785 O O . TYR A 1 102 ? 12.227 -15.219 -21.969 1 91.19 102 TYR A O 1
ATOM 793 N N . PHE A 1 103 ? 13.914 -16.328 -20.984 1 92.56 103 PHE A N 1
ATOM 794 C CA . PHE A 1 103 ? 13.383 -16.203 -19.641 1 92.56 103 PHE A CA 1
ATOM 795 C C . PHE A 1 103 ? 13.68 -14.805 -19.078 1 92.56 103 PHE A C 1
ATOM 797 O O . PHE A 1 103 ? 14.648 -14.617 -18.344 1 92.56 103 PHE A O 1
ATOM 804 N N . GLN A 1 104 ? 12.75 -13.828 -19.25 1 93.5 104 GLN A N 1
ATOM 805 C CA . GLN A 1 104 ? 12.969 -12.422 -18.953 1 93.5 104 GLN A CA 1
ATOM 806 C C . GLN A 1 104 ? 12.703 -12.125 -17.484 1 93.5 104 GLN A C 1
ATOM 808 O O . GLN A 1 104 ? 13.055 -11.055 -16.984 1 93.5 104 GLN A O 1
ATOM 813 N N . ALA A 1 105 ? 12.156 -13.086 -16.844 1 94.62 105 ALA A N 1
ATOM 814 C CA . ALA A 1 105 ? 11.773 -12.867 -15.453 1 94.62 105 ALA A CA 1
ATOM 815 C C . ALA A 1 105 ? 13 -12.609 -14.586 1 94.62 105 ALA A C 1
ATOM 817 O O . ALA A 1 105 ? 12.953 -11.797 -13.656 1 94.62 105 ALA A O 1
ATOM 818 N N . TYR A 1 106 ? 14.062 -13.234 -14.867 1 96.19 106 TYR A N 1
ATOM 819 C CA . TYR A 1 106 ? 15.258 -13.102 -14.031 1 96.19 106 TYR A CA 1
ATOM 820 C C . TYR A 1 106 ? 15.828 -11.688 -14.125 1 96.19 106 TYR A C 1
ATOM 822 O O . TYR A 1 106 ? 15.914 -10.977 -13.117 1 96.19 106 TYR A O 1
ATOM 830 N N . PRO A 1 107 ? 16.203 -11.188 -15.281 1 96.88 107 PRO A N 1
ATOM 831 C CA . PRO A 1 107 ? 16.734 -9.82 -15.305 1 96.88 107 PRO A CA 1
ATOM 832 C C . PRO A 1 107 ? 15.703 -8.781 -14.859 1 96.88 107 PRO A C 1
ATOM 834 O O . PRO A 1 107 ? 16.062 -7.77 -14.258 1 96.88 107 PRO A O 1
ATOM 837 N N . ALA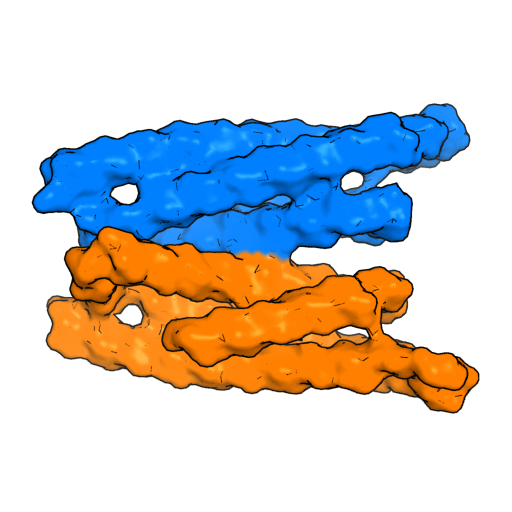 A 1 108 ? 14.484 -8.914 -15.148 1 97.5 108 ALA A N 1
ATOM 838 C CA . ALA A 1 108 ? 13.453 -7.961 -14.742 1 97.5 108 ALA A CA 1
ATOM 839 C C . ALA A 1 108 ? 13.336 -7.891 -13.227 1 97.5 108 ALA A C 1
ATOM 841 O O . ALA A 1 108 ? 13.305 -6.797 -12.648 1 97.5 108 ALA A O 1
ATOM 842 N N . MET A 1 109 ? 13.312 -9.055 -12.617 1 97.62 109 MET A N 1
ATOM 843 C CA . MET A 1 109 ? 13.133 -9.078 -11.172 1 97.62 109 MET A CA 1
ATOM 844 C C . MET A 1 109 ? 14.414 -8.656 -10.461 1 97.62 109 MET A C 1
ATOM 846 O O . MET A 1 109 ? 14.367 -8.086 -9.367 1 97.62 109 MET A O 1
ATOM 850 N N . MET A 1 110 ? 15.547 -8.922 -11.07 1 98.25 110 MET A N 1
ATOM 851 C CA . MET A 1 110 ? 16.797 -8.375 -10.555 1 98.25 110 MET A CA 1
ATOM 852 C C . MET A 1 110 ? 16.766 -6.848 -10.586 1 98.25 110 MET A C 1
ATOM 854 O O . MET A 1 110 ? 17.172 -6.199 -9.617 1 98.25 110 MET A O 1
ATOM 858 N N . ALA A 1 111 ? 16.312 -6.352 -11.68 1 98.19 111 ALA A N 1
ATOM 859 C CA . ALA A 1 111 ? 16.203 -4.902 -11.797 1 98.19 111 ALA A CA 1
ATOM 860 C C . ALA A 1 111 ? 15.234 -4.344 -10.75 1 98.19 111 ALA A C 1
ATOM 862 O O . ALA A 1 111 ? 15.516 -3.311 -10.133 1 98.19 111 ALA A O 1
ATOM 863 N N . VAL A 1 112 ? 14.117 -4.977 -10.562 1 98.38 112 VAL A N 1
ATOM 864 C CA . VAL A 1 112 ? 13.133 -4.551 -9.578 1 98.38 112 VAL A CA 1
ATOM 865 C C . VAL A 1 112 ? 13.773 -4.496 -8.195 1 98.38 112 VAL A C 1
ATOM 867 O O . VAL A 1 112 ? 13.594 -3.521 -7.457 1 98.38 112 VAL A O 1
ATOM 870 N N . ALA A 1 113 ? 14.5 -5.539 -7.863 1 98.5 113 ALA A N 1
ATOM 871 C CA . ALA A 1 113 ? 15.133 -5.602 -6.543 1 98.5 113 ALA A CA 1
ATOM 872 C C . ALA A 1 113 ? 16.156 -4.488 -6.371 1 98.5 113 ALA A C 1
ATOM 874 O O . ALA A 1 113 ? 16.25 -3.879 -5.305 1 98.5 113 ALA A O 1
ATOM 875 N N . VAL A 1 114 ? 16.875 -4.23 -7.375 1 98.31 114 VAL A N 1
ATOM 876 C CA . VAL A 1 114 ? 17.875 -3.176 -7.328 1 98.31 114 VAL A CA 1
ATOM 877 C C . VAL A 1 114 ? 17.203 -1.811 -7.25 1 98.31 114 VAL A C 1
ATOM 879 O O . VAL A 1 114 ? 17.594 -0.959 -6.449 1 98.31 114 VAL A O 1
ATOM 882 N N . PHE A 1 115 ? 16.234 -1.591 -8.102 1 98.31 115 PHE A N 1
ATOM 883 C CA . PHE A 1 115 ? 15.484 -0.347 -8.055 1 98.31 115 PHE A CA 1
ATOM 884 C C . PHE A 1 115 ? 14.82 -0.169 -6.688 1 98.31 115 PHE A C 1
ATOM 886 O O . PHE A 1 115 ? 14.688 0.955 -6.199 1 98.31 115 PHE A O 1
ATOM 893 N N . GLY A 1 116 ? 14.367 -1.293 -6.102 1 98.31 116 GLY A N 1
ATOM 894 C CA . GLY A 1 116 ? 13.82 -1.234 -4.754 1 98.31 116 GLY A CA 1
ATOM 895 C C . GLY A 1 116 ? 14.82 -0.737 -3.727 1 98.31 116 GLY A C 1
ATOM 896 O O . GLY A 1 116 ? 14.477 0.047 -2.84 1 98.31 116 GLY A O 1
ATOM 897 N N . LEU A 1 117 ? 16.047 -1.148 -3.857 1 98.44 117 LEU A N 1
ATOM 898 C CA . LEU A 1 117 ? 17.094 -0.681 -2.959 1 98.44 117 LEU A CA 1
ATOM 899 C C . LEU A 1 117 ? 17.391 0.797 -3.191 1 98.44 117 LEU A C 1
ATOM 901 O O . LEU A 1 117 ? 17.656 1.537 -2.242 1 98.44 117 LEU A O 1
ATOM 905 N N . VAL A 1 118 ? 17.391 1.2 -4.387 1 98.25 118 VAL A N 1
ATOM 906 C CA . VAL A 1 118 ? 17.562 2.613 -4.707 1 98.25 118 VAL A CA 1
ATOM 907 C C . VAL A 1 118 ? 16.422 3.424 -4.098 1 98.25 118 VAL A C 1
ATOM 909 O O . VAL A 1 118 ? 16.641 4.484 -3.508 1 98.25 118 VAL A O 1
ATOM 912 N N . ALA A 1 119 ? 15.211 2.902 -4.277 1 97.94 119 ALA A N 1
ATOM 913 C CA . ALA A 1 119 ? 14.062 3.564 -3.668 1 97.94 119 ALA A CA 1
ATOM 914 C C . ALA A 1 119 ? 14.227 3.676 -2.156 1 97.94 119 ALA A C 1
ATOM 916 O O . ALA A 1 119 ? 13.875 4.695 -1.558 1 97.94 119 ALA A O 1
ATOM 917 N N . ALA A 1 120 ? 14.719 2.605 -1.54 1 98.25 120 ALA A N 1
ATOM 918 C CA . ALA A 1 120 ? 14.984 2.625 -0.103 1 98.25 120 ALA A CA 1
ATOM 919 C C . ALA A 1 120 ? 15.945 3.752 0.265 1 98.25 120 ALA A C 1
ATOM 921 O O . ALA A 1 120 ? 15.719 4.473 1.242 1 98.25 120 ALA A O 1
ATOM 922 N N . LEU A 1 121 ? 16.922 3.939 -0.514 1 98.12 121 LEU A N 1
ATOM 923 C CA . LEU A 1 121 ? 17.906 4.984 -0.257 1 98.12 121 LEU A CA 1
ATOM 924 C C . LEU A 1 121 ? 17.281 6.367 -0.411 1 98.12 121 LEU A C 1
ATOM 926 O O . LEU A 1 121 ? 17.562 7.27 0.386 1 98.12 121 LEU A O 1
ATOM 930 N N . VAL A 1 122 ? 16.516 6.523 -1.402 1 97.88 122 VAL A N 1
ATOM 931 C CA . VAL A 1 122 ? 15.844 7.805 -1.619 1 97.88 122 VAL A CA 1
ATOM 932 C C . VAL A 1 122 ? 14.93 8.109 -0.439 1 97.88 122 VAL A C 1
ATOM 934 O O . VAL A 1 122 ? 14.875 9.25 0.036 1 97.88 122 VAL A O 1
ATOM 937 N N . HIS A 1 123 ? 14.188 7.121 0.026 1 98.06 123 HIS A N 1
ATOM 938 C CA . HIS A 1 123 ? 13.336 7.316 1.19 1 98.06 123 HIS A CA 1
ATOM 939 C C . HIS A 1 123 ? 14.156 7.668 2.426 1 98.06 123 HIS A C 1
ATOM 941 O O . HIS A 1 123 ? 13.719 8.469 3.258 1 98.06 123 HIS A O 1
ATOM 947 N N . ALA A 1 124 ? 15.312 7.051 2.543 1 98.12 124 ALA A N 1
ATOM 948 C CA . ALA A 1 124 ? 16.188 7.363 3.676 1 98.12 124 ALA A CA 1
ATOM 949 C C . ALA A 1 124 ? 16.625 8.82 3.641 1 98.12 124 ALA A C 1
ATOM 951 O O . ALA A 1 124 ? 16.594 9.508 4.664 1 98.12 124 ALA A O 1
ATOM 952 N N . ILE A 1 125 ? 17.047 9.266 2.518 1 98 125 ILE A N 1
ATOM 953 C CA . ILE A 1 125 ? 17.469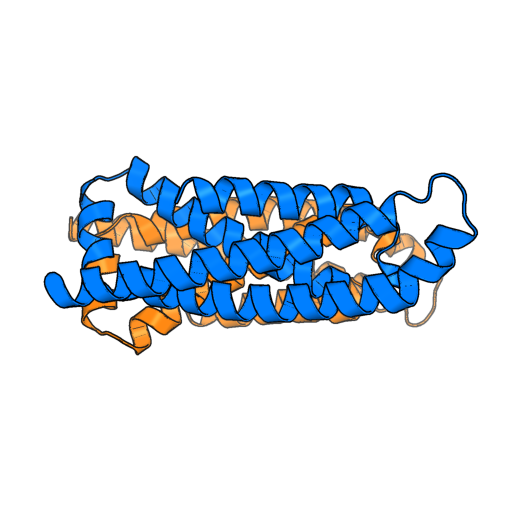 10.648 2.344 1 98 125 ILE A CA 1
ATOM 954 C C . ILE A 1 125 ? 16.297 11.586 2.635 1 98 125 ILE A C 1
ATOM 956 O O . ILE A 1 125 ? 16.453 12.578 3.35 1 98 125 ILE A O 1
ATOM 960 N N . ASP A 1 126 ? 15.172 11.234 2.109 1 96.75 126 ASP A N 1
ATOM 961 C CA . ASP A 1 126 ? 13.984 12.062 2.312 1 96.75 126 ASP A CA 1
ATOM 962 C C . ASP A 1 126 ? 13.578 12.094 3.785 1 96.75 126 ASP A C 1
ATOM 964 O O . ASP A 1 126 ? 13.078 13.109 4.273 1 96.75 126 ASP A O 1
ATOM 968 N N . ALA A 1 127 ? 13.75 10.969 4.426 1 97.38 127 ALA A N 1
ATOM 969 C CA . ALA A 1 127 ? 13.445 10.93 5.855 1 97.38 127 ALA A CA 1
ATOM 970 C C . ALA A 1 127 ? 14.32 11.914 6.629 1 97.38 127 ALA A C 1
ATOM 972 O O . ALA A 1 127 ? 13.836 12.625 7.512 1 97.38 127 ALA A O 1
ATOM 973 N N . VAL A 1 128 ? 15.586 11.938 6.305 1 97.06 128 VAL A N 1
ATOM 974 C CA . VAL A 1 128 ? 16.531 12.844 6.965 1 97.06 128 VAL A CA 1
ATOM 975 C C . VAL A 1 128 ? 16.156 14.289 6.652 1 97.06 128 VAL A C 1
ATOM 977 O O . VAL A 1 128 ? 16.125 15.141 7.547 1 97.06 128 VAL A O 1
ATOM 980 N N . CYS A 1 129 ? 15.852 14.586 5.391 1 95.19 129 CYS A N 1
ATOM 981 C CA . CYS A 1 129 ? 15.469 15.93 4.973 1 95.19 129 CYS A CA 1
ATOM 982 C C . CYS A 1 129 ? 14.18 16.359 5.656 1 95.19 129 CYS A C 1
ATOM 984 O O . CYS A 1 129 ? 14.062 17.5 6.117 1 95.19 129 CYS A O 1
ATOM 986 N N . ALA A 1 130 ? 13.219 15.508 5.727 1 95 130 ALA A N 1
ATOM 987 C CA . ALA A 1 130 ? 11.945 15.797 6.375 1 95 130 ALA A CA 1
ATOM 988 C C . ALA A 1 130 ? 12.141 16.047 7.871 1 95 130 ALA A C 1
ATOM 990 O O . ALA A 1 130 ? 11.492 16.906 8.453 1 95 130 ALA A O 1
ATOM 991 N N . HIS A 1 131 ? 12.969 15.266 8.477 1 94.75 131 HIS A N 1
ATOM 992 C CA . HIS A 1 131 ? 13.242 15.422 9.898 1 94.75 131 HIS A CA 1
ATOM 993 C C . HIS A 1 131 ? 13.906 16.766 10.188 1 94.75 131 HIS A C 1
ATOM 995 O O . HIS A 1 131 ? 13.586 17.422 11.188 1 94.75 131 HIS A O 1
ATOM 1001 N N . ARG A 1 132 ? 14.734 17.281 9.359 1 94.56 132 ARG A N 1
ATOM 1002 C CA . ARG A 1 132 ? 15.375 18.578 9.5 1 94.56 132 ARG A CA 1
ATOM 1003 C C . ARG A 1 132 ? 14.367 19.719 9.336 1 94.56 132 ARG A C 1
ATOM 1005 O O . ARG A 1 132 ? 14.391 20.688 10.094 1 94.56 132 ARG A O 1
ATOM 1012 N N . ALA A 1 133 ? 13.602 19.453 8.32 1 89.31 133 ALA A N 1
ATOM 1013 C CA . ALA A 1 133 ? 12.547 20.438 8.109 1 89.31 133 ALA A CA 1
ATOM 1014 C C . ALA A 1 133 ? 11.617 20.516 9.312 1 89.31 133 ALA A C 1
ATOM 1016 O O . ALA A 1 133 ? 11.203 21.609 9.719 1 89.31 133 ALA A O 1
ATOM 1017 N N . PHE A 1 134 ? 11.328 19.438 9.844 1 88.56 134 PHE A N 1
ATOM 1018 C CA . PHE A 1 134 ? 10.492 19.328 11.031 1 88.56 134 PHE A CA 1
ATOM 1019 C C . PHE A 1 134 ? 11.133 20.047 12.211 1 88.56 134 PHE A C 1
ATOM 1021 O O . PHE A 1 134 ? 10.469 20.781 12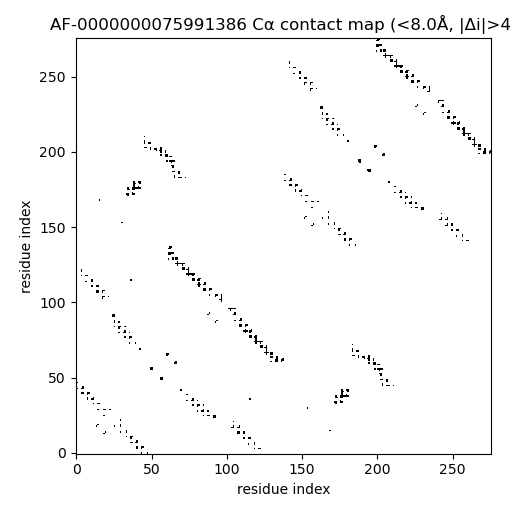.938 1 88.56 134 PHE A O 1
ATOM 1028 N N . LYS A 1 135 ? 12.367 19.922 12.445 1 91.25 135 LYS A N 1
ATOM 1029 C CA . LYS A 1 135 ? 13.094 20.531 13.555 1 91.25 135 LYS A CA 1
ATOM 1030 C C . LYS A 1 135 ? 13.211 22.047 13.383 1 91.25 135 LYS A C 1
ATOM 1032 O O . LYS A 1 135 ? 13.211 22.781 14.367 1 91.25 135 LYS A O 1
ATOM 1037 N N . GLN A 1 136 ? 13.219 22.438 12.219 1 88.44 136 GLN A N 1
ATOM 1038 C CA . GLN A 1 136 ? 13.383 23.859 11.938 1 88.44 136 GLN A CA 1
ATOM 1039 C C . GLN A 1 136 ? 12.055 24.594 12.086 1 88.44 136 GLN A C 1
ATOM 1041 O O . GLN A 1 136 ? 12.031 25.781 12.422 1 88.44 136 GLN A O 1
ATOM 1046 N N . ARG A 1 137 ? 10.891 23.953 11.883 1 81.56 137 ARG A N 1
ATOM 1047 C CA . ARG A 1 137 ? 9.602 24.625 11.812 1 81.56 137 ARG A CA 1
ATOM 1048 C C . ARG A 1 137 ? 8.75 24.328 13.039 1 81.56 137 ARG A C 1
ATOM 1050 O O . ARG A 1 137 ? 7.789 25.047 13.328 1 81.56 137 ARG A O 1
ATOM 1057 N N . GLY A 1 138 ? 9.039 23.172 13.664 1 61 138 GLY A N 1
ATOM 1058 C CA . GLY A 1 138 ? 8.258 22.812 14.836 1 61 138 GLY A CA 1
ATOM 1059 C C . GLY A 1 138 ? 8.812 23.391 16.125 1 61 138 GLY A C 1
ATOM 1060 O O . GLY A 1 138 ? 8.094 24.062 16.859 1 61 138 GLY A O 1
ATOM 1061 N N . MET B 1 1 ? -9.875 5.129 13.133 1 70.44 1 MET B N 1
ATOM 1062 C CA . MET B 1 1 ? -8.523 4.73 12.734 1 70.44 1 MET B CA 1
ATOM 1063 C C . MET B 1 1 ? -8.211 3.326 13.234 1 70.44 1 MET B C 1
ATOM 1065 O O . MET B 1 1 ? -7.809 2.461 12.453 1 70.44 1 MET B O 1
ATOM 1069 N N . THR B 1 2 ? -8.641 2.928 14.273 1 79.31 2 THR B N 1
ATOM 1070 C CA . THR B 1 2 ? -8.359 1.591 14.781 1 79.31 2 THR B CA 1
ATOM 1071 C C . THR B 1 2 ? -9.141 0.54 14 1 79.31 2 THR B C 1
ATOM 1073 O O . THR B 1 2 ? -8.609 -0.524 13.672 1 79.31 2 THR B O 1
ATOM 1076 N N . SER B 1 3 ? -10.344 0.868 13.648 1 85.56 3 SER B N 1
ATOM 1077 C CA . SER B 1 3 ? -11.172 -0.051 12.867 1 85.56 3 SER B CA 1
ATOM 1078 C C . SER B 1 3 ? -10.547 -0.324 11.5 1 85.56 3 SER B C 1
ATOM 1080 O O . SER B 1 3 ? -10.555 -1.461 11.023 1 85.56 3 SER B O 1
ATOM 1082 N N . LEU B 1 4 ? -10.008 0.647 10.891 1 91.44 4 LEU B N 1
ATOM 1083 C CA . LEU B 1 4 ? -9.391 0.514 9.578 1 91.44 4 LEU B CA 1
ATOM 1084 C C . LEU B 1 4 ? -8.141 -0.362 9.648 1 91.44 4 LEU B C 1
ATOM 1086 O O . LEU B 1 4 ? -7.871 -1.142 8.734 1 91.44 4 LEU B O 1
ATOM 1090 N N . GLN B 1 5 ? -7.434 -0.277 10.758 1 92.62 5 GLN B N 1
ATOM 1091 C CA . GLN B 1 5 ? -6.246 -1.104 10.945 1 92.62 5 GLN B CA 1
ATOM 1092 C C . GLN B 1 5 ? -6.621 -2.572 11.117 1 92.62 5 GLN B C 1
ATOM 1094 O O . GLN B 1 5 ? -5.977 -3.457 10.555 1 92.62 5 GLN B O 1
ATOM 1099 N N . ILE B 1 6 ? -7.602 -2.719 11.852 1 92.75 6 ILE B N 1
ATOM 1100 C CA . ILE B 1 6 ? -8.047 -4.082 12.133 1 92.75 6 ILE B CA 1
ATOM 1101 C C . ILE B 1 6 ? -8.609 -4.711 10.859 1 92.75 6 ILE B C 1
ATOM 1103 O O . ILE B 1 6 ? -8.203 -5.809 10.469 1 92.75 6 ILE B O 1
ATOM 1107 N N . LEU B 1 7 ? -9.477 -4.051 10.195 1 94.62 7 LEU B N 1
ATOM 1108 C CA . LEU B 1 7 ? -10.094 -4.551 8.969 1 94.62 7 LEU B CA 1
ATOM 1109 C C . LEU B 1 7 ? -9.039 -4.773 7.883 1 94.62 7 LEU B C 1
ATOM 1111 O O . LEU B 1 7 ? -9.055 -5.801 7.199 1 94.62 7 LEU B O 1
ATOM 1115 N N . GLY B 1 8 ? -8.219 -3.805 7.742 1 95.19 8 GLY B N 1
ATOM 1116 C CA . GLY B 1 8 ? -7.145 -3.934 6.773 1 95.19 8 GLY B CA 1
ATOM 1117 C C . GLY B 1 8 ? -6.227 -5.113 7.051 1 95.19 8 GLY B C 1
ATOM 1118 O O . GLY B 1 8 ? -5.848 -5.84 6.129 1 95.19 8 GLY B O 1
ATOM 1119 N N . GLY B 1 9 ? -5.906 -5.297 8.297 1 94.38 9 GLY B N 1
ATOM 1120 C CA . GLY B 1 9 ? -5.066 -6.418 8.68 1 94.38 9 GLY B CA 1
ATOM 1121 C C . GLY B 1 9 ? -5.703 -7.77 8.398 1 94.38 9 GLY B C 1
ATOM 1122 O O . GLY B 1 9 ? -5.031 -8.688 7.93 1 94.38 9 GLY B O 1
ATOM 1123 N N . ILE B 1 10 ? -6.891 -7.871 8.695 1 94.81 10 ILE B N 1
ATOM 1124 C CA . ILE B 1 10 ? -7.625 -9.109 8.445 1 94.81 10 ILE B CA 1
ATOM 1125 C C . ILE B 1 10 ? -7.656 -9.398 6.949 1 94.81 10 ILE B C 1
ATOM 1127 O O . ILE B 1 10 ? -7.367 -10.523 6.523 1 94.81 10 ILE B O 1
ATOM 1131 N N . CYS B 1 11 ? -7.996 -8.406 6.145 1 96.06 11 CYS B N 1
ATOM 1132 C CA . CYS B 1 11 ? -8.055 -8.578 4.699 1 96.06 11 CYS B CA 1
ATOM 1133 C C . CYS B 1 11 ? -6.695 -9 4.145 1 96.06 11 CYS B C 1
ATOM 1135 O O . CYS B 1 11 ? -6.609 -9.93 3.344 1 96.06 11 CYS B O 1
ATOM 1137 N N . LEU B 1 12 ? -5.699 -8.328 4.621 1 93.62 12 LEU B N 1
ATOM 1138 C CA . LEU B 1 12 ? -4.348 -8.633 4.156 1 93.62 12 LEU B CA 1
ATOM 1139 C C . LEU B 1 12 ? -3.945 -10.047 4.551 1 93.62 12 LEU B C 1
ATOM 1141 O O . LEU B 1 12 ? -3.438 -10.812 3.723 1 93.62 12 LEU B O 1
ATOM 1145 N N . GLY B 1 13 ? -4.199 -10.406 5.777 1 92.69 13 GLY B N 1
ATOM 1146 C CA . GLY B 1 13 ? -3.857 -11.734 6.262 1 92.69 13 GLY B CA 1
ATOM 1147 C C . GLY B 1 13 ? -4.574 -12.844 5.52 1 92.69 13 GLY B C 1
ATOM 1148 O O . GLY B 1 13 ? -3.953 -13.836 5.121 1 92.69 13 GLY B O 1
ATOM 1149 N N . LEU B 1 14 ? -5.785 -12.727 5.316 1 94.56 14 LEU B N 1
ATOM 1150 C CA . LEU B 1 14 ? -6.57 -13.734 4.613 1 94.56 14 LEU B CA 1
ATOM 1151 C C . LEU B 1 14 ? -6.145 -13.836 3.154 1 94.56 14 LEU B C 1
ATOM 1153 O O . LEU B 1 14 ? -6.086 -14.938 2.594 1 94.56 14 LEU B O 1
ATOM 1157 N N . THR B 1 15 ? -5.945 -12.688 2.555 1 94.19 15 THR B N 1
ATOM 1158 C CA . THR B 1 15 ? -5.527 -12.68 1.158 1 94.19 15 THR B CA 1
ATOM 1159 C C . THR B 1 15 ? -4.199 -13.414 0.988 1 94.19 15 THR B C 1
ATOM 1161 O O . THR B 1 15 ? -4.035 -14.203 0.058 1 94.19 15 THR B O 1
ATOM 1164 N N . ILE B 1 16 ? -3.275 -13.156 1.913 1 88.19 16 ILE B N 1
ATOM 1165 C CA . ILE B 1 16 ? -1.971 -13.805 1.82 1 88.19 16 ILE B CA 1
ATOM 1166 C C . ILE B 1 16 ? -2.117 -15.297 2.086 1 88.19 16 ILE B C 1
ATOM 1168 O O . ILE B 1 16 ? -1.581 -16.125 1.341 1 88.19 16 ILE B O 1
ATOM 1172 N N . THR B 1 17 ? -2.822 -15.703 3.049 1 90.19 17 THR B N 1
ATOM 1173 C CA . THR B 1 17 ? -2.908 -17.094 3.5 1 90.19 17 THR B CA 1
ATOM 1174 C C . THR B 1 17 ? -3.711 -17.938 2.512 1 90.19 17 THR B C 1
ATOM 1176 O O . THR B 1 17 ? -3.311 -19.047 2.17 1 90.19 17 THR B O 1
ATOM 1179 N N . TYR B 1 18 ? -4.762 -17.422 1.998 1 92.38 18 TYR B N 1
ATOM 1180 C CA . TYR B 1 18 ? -5.676 -18.25 1.222 1 92.38 18 TYR B CA 1
ATOM 1181 C C . TYR B 1 18 ? -5.672 -17.844 -0.246 1 92.38 18 TYR B C 1
ATOM 1183 O O . TYR B 1 18 ? -6.078 -18.609 -1.115 1 92.38 18 TYR B O 1
ATOM 1191 N N . GLY B 1 19 ? -5.379 -16.594 -0.499 1 91.25 19 GLY B N 1
ATOM 1192 C CA . GLY B 1 19 ? -5.359 -16.125 -1.873 1 91.25 19 GLY B CA 1
ATOM 1193 C C . GLY B 1 19 ? -4.098 -16.516 -2.619 1 91.25 19 GLY B C 1
ATOM 1194 O O . GLY B 1 19 ? -4.137 -16.781 -3.818 1 91.25 19 GLY B O 1
ATOM 1195 N N . THR B 1 20 ? -2.965 -16.562 -1.94 1 85.44 20 THR B N 1
ATOM 1196 C CA . THR B 1 20 ? -1.681 -16.797 -2.59 1 85.44 20 THR B CA 1
ATOM 1197 C C . THR B 1 20 ? -1.642 -18.172 -3.23 1 85.44 20 THR B C 1
ATOM 1199 O O . THR B 1 20 ? -1.212 -18.328 -4.375 1 85.44 20 THR B O 1
ATOM 1202 N N . PRO B 1 21 ? -2.109 -19.25 -2.59 1 85.12 21 PRO B N 1
ATOM 1203 C CA . PRO B 1 21 ? -2.053 -20.578 -3.197 1 85.12 21 PRO B CA 1
ATOM 1204 C C . PRO B 1 21 ? -2.908 -20.688 -4.457 1 85.12 21 PRO B C 1
ATOM 1206 O O . PRO B 1 21 ? -2.682 -21.578 -5.285 1 85.12 21 PRO B O 1
ATOM 1209 N N . VAL B 1 22 ? -3.898 -19.812 -4.648 1 88.62 22 VAL B N 1
ATOM 1210 C CA . VAL B 1 22 ? -4.793 -19.922 -5.797 1 88.62 22 VAL B CA 1
ATOM 1211 C C . VAL B 1 22 ? -4.66 -18.672 -6.672 1 88.62 22 VAL B C 1
ATOM 1213 O O . VAL B 1 22 ? -5.617 -18.266 -7.336 1 88.62 22 VAL B O 1
ATOM 1216 N N . TRP B 1 23 ? -3.635 -18 -6.602 1 85.25 23 TRP B N 1
ATOM 1217 C CA . TRP B 1 23 ? -3.443 -16.734 -7.285 1 85.25 23 TRP B CA 1
ATOM 1218 C C . TRP B 1 23 ? -3.643 -16.891 -8.789 1 85.25 23 TRP B C 1
ATOM 1220 O O . TRP B 1 23 ? -4.156 -15.977 -9.453 1 85.25 23 TRP B O 1
ATOM 1230 N N . LEU B 1 24 ? -3.197 -18.016 -9.391 1 84.94 24 LEU B N 1
ATOM 1231 C CA . LEU B 1 24 ? -3.32 -18.219 -10.828 1 84.94 24 LEU B CA 1
ATOM 1232 C C . LEU B 1 24 ? -4.789 -18.281 -11.25 1 84.94 24 LEU B C 1
ATOM 1234 O O . LEU B 1 24 ? -5.145 -17.859 -12.344 1 84.94 24 LEU B O 1
ATOM 1238 N N . LEU B 1 25 ? -5.559 -18.812 -10.398 1 89.25 25 LEU B N 1
ATOM 1239 C CA . LEU B 1 25 ? -6.988 -18.891 -10.68 1 89.25 25 LEU B CA 1
ATOM 1240 C C . LEU B 1 25 ? -7.645 -17.516 -10.547 1 89.25 25 LEU B C 1
ATOM 1242 O O . LEU B 1 25 ? -8.5 -17.156 -11.359 1 89.25 25 LEU B O 1
ATOM 1246 N N . LEU B 1 26 ? -7.223 -16.812 -9.57 1 92.19 26 LEU B N 1
ATOM 1247 C CA . LEU B 1 26 ? -7.801 -15.5 -9.312 1 92.19 26 LEU B CA 1
ATOM 1248 C C . LEU B 1 26 ? -7.336 -14.484 -10.344 1 92.19 26 LEU B C 1
ATOM 1250 O O . LEU B 1 26 ? -8.031 -13.508 -10.617 1 92.19 26 LEU B O 1
ATOM 1254 N N . GLY B 1 27 ? -6.203 -14.734 -10.844 1 87.69 27 GLY B N 1
ATOM 1255 C CA . GLY B 1 27 ? -5.684 -13.812 -11.836 1 87.69 27 GLY B CA 1
ATOM 1256 C C . GLY B 1 27 ? -5.402 -12.43 -11.281 1 87.69 27 GLY B C 1
ATOM 1257 O O . GLY B 1 27 ? -4.93 -12.289 -10.148 1 87.69 27 GLY B O 1
ATOM 1258 N N . PRO B 1 28 ? -5.664 -11.383 -12.055 1 88.06 28 PRO B N 1
ATOM 1259 C CA . PRO B 1 28 ? -5.34 -10.008 -11.656 1 88.06 28 PRO B CA 1
ATOM 1260 C C . PRO B 1 28 ? -6.137 -9.547 -10.438 1 88.06 28 PRO B C 1
ATOM 1262 O O . PRO B 1 28 ? -5.738 -8.594 -9.758 1 88.06 28 PRO B O 1
ATOM 1265 N N . ALA B 1 29 ? -7.203 -10.188 -10.172 1 94.12 29 ALA B N 1
ATOM 1266 C CA . ALA B 1 29 ? -8.008 -9.805 -9.016 1 94.12 29 ALA B CA 1
ATOM 1267 C C . ALA B 1 29 ? -7.223 -9.969 -7.719 1 94.12 29 ALA B C 1
ATOM 1269 O O . ALA B 1 29 ? -7.379 -9.172 -6.789 1 94.12 29 ALA B O 1
ATOM 1270 N N . TYR B 1 30 ? -6.402 -10.977 -7.645 1 91.25 30 TYR B N 1
ATOM 1271 C CA . TYR B 1 30 ? -5.574 -11.227 -6.465 1 91.25 30 TYR B CA 1
ATOM 1272 C C . TYR B 1 30 ? -4.598 -10.078 -6.238 1 91.25 30 TYR B C 1
ATOM 1274 O O . TYR B 1 30 ? -4.551 -9.5 -5.148 1 91.25 30 TYR B O 1
ATOM 1282 N N . GLY B 1 31 ? -3.854 -9.719 -7.258 1 89.44 31 GLY B N 1
ATOM 1283 C CA . GLY B 1 31 ? -2.871 -8.656 -7.141 1 89.44 31 GLY B CA 1
ATOM 1284 C C . GLY B 1 31 ? -3.488 -7.305 -6.836 1 89.44 31 GLY B C 1
ATOM 1285 O O . GLY B 1 31 ? -2.961 -6.543 -6.023 1 89.44 31 GLY B O 1
ATOM 1286 N N . LEU B 1 32 ? -4.562 -7.125 -7.5 1 92.94 32 LEU B N 1
ATOM 1287 C CA . LEU B 1 32 ? -5.23 -5.84 -7.309 1 92.94 32 LEU B CA 1
ATOM 1288 C C . LEU B 1 32 ? -5.727 -5.699 -5.871 1 92.94 32 LEU B C 1
ATOM 1290 O O . LEU B 1 32 ? -5.59 -4.633 -5.266 1 92.94 32 LEU B O 1
ATOM 1294 N N . PHE B 1 33 ? -6.301 -6.676 -5.348 1 96.81 33 PHE B N 1
ATOM 1295 C CA . PHE B 1 33 ? -6.797 -6.594 -3.979 1 96.81 33 PHE B CA 1
ATOM 1296 C C . PHE B 1 33 ? -5.641 -6.531 -2.988 1 96.81 33 PHE B C 1
ATOM 1298 O O . PHE B 1 33 ? -5.68 -5.758 -2.027 1 96.81 33 PHE B O 1
ATOM 1305 N N . LEU B 1 34 ? -4.691 -7.344 -3.205 1 93.81 34 LEU B N 1
ATOM 1306 C CA . LEU B 1 34 ? -3.543 -7.371 -2.307 1 93.81 34 LEU B CA 1
ATOM 1307 C C . LEU B 1 34 ? -2.854 -6.012 -2.264 1 93.81 34 LEU B C 1
ATOM 1309 O O . LEU B 1 34 ? -2.514 -5.52 -1.188 1 93.81 34 LEU B O 1
ATOM 1313 N N . THR B 1 35 ? -2.627 -5.414 -3.4 1 94.94 35 THR B N 1
ATOM 1314 C CA . THR B 1 35 ? -1.973 -4.113 -3.471 1 94.94 35 THR B CA 1
ATOM 1315 C C . THR B 1 35 ? -2.852 -3.031 -2.85 1 94.94 35 THR B C 1
ATOM 1317 O O . THR B 1 35 ? -2.352 -2.141 -2.16 1 94.94 35 THR B O 1
ATOM 1320 N N . THR B 1 36 ? -4.172 -3.117 -3.047 1 96.88 36 THR B N 1
ATOM 1321 C CA . THR B 1 36 ? -5.105 -2.172 -2.443 1 96.88 36 THR B CA 1
ATOM 1322 C C . THR B 1 36 ? -5.09 -2.289 -0.923 1 96.88 36 THR B C 1
ATOM 1324 O O . THR B 1 36 ? -4.969 -1.285 -0.219 1 96.88 36 THR B O 1
ATOM 1327 N N . ALA B 1 37 ? -5.215 -3.484 -0.432 1 97 37 ALA B N 1
ATOM 1328 C CA . ALA B 1 37 ? -5.242 -3.727 1.008 1 97 37 ALA B CA 1
ATOM 1329 C C . ALA B 1 37 ? -3.938 -3.283 1.664 1 97 37 ALA B C 1
ATOM 1331 O O . ALA B 1 37 ? -3.951 -2.666 2.732 1 97 37 ALA B O 1
ATOM 1332 N N . SER B 1 38 ? -2.852 -3.576 1.102 1 96.38 38 SER B N 1
ATOM 1333 C CA . SER B 1 38 ? -1.561 -3.195 1.664 1 96.38 38 SER B CA 1
ATOM 1334 C C . SER B 1 38 ? -1.372 -1.682 1.64 1 96.38 38 SER B C 1
ATOM 1336 O O . SER B 1 38 ? -0.859 -1.1 2.598 1 96.38 38 SER B O 1
ATOM 1338 N N . ALA B 1 39 ? -1.748 -1.094 0.499 1 96.75 39 ALA B N 1
ATOM 1339 C CA . ALA B 1 39 ? -1.627 0.354 0.355 1 96.75 39 ALA B CA 1
ATOM 1340 C C . ALA B 1 39 ? -2.457 1.082 1.409 1 96.75 39 ALA B C 1
ATOM 1342 O O . ALA B 1 39 ? -1.964 1.998 2.072 1 96.75 39 ALA B O 1
ATOM 1343 N N . THR B 1 40 ? -3.676 0.728 1.552 1 97.06 40 THR B N 1
ATOM 1344 C CA . THR B 1 40 ? -4.574 1.4 2.486 1 97.06 40 THR B CA 1
ATOM 1345 C C . THR B 1 40 ? -4.184 1.09 3.928 1 97.06 40 THR B C 1
ATOM 1347 O O . THR B 1 40 ? -4.301 1.946 4.809 1 97.06 40 THR B O 1
ATOM 1350 N N . PHE B 1 41 ? -3.783 -0.129 4.207 1 96.62 41 PHE B N 1
ATOM 1351 C CA . PHE B 1 41 ? -3.287 -0.493 5.527 1 96.62 41 PHE B CA 1
ATOM 1352 C C . PHE B 1 41 ? -2.07 0.345 5.902 1 96.62 41 PHE B C 1
ATOM 1354 O O . PHE B 1 41 ? -1.987 0.869 7.012 1 96.62 41 PHE B O 1
ATOM 1361 N N . PHE B 1 42 ? -1.172 0.49 5.004 1 96.25 42 PHE B N 1
ATOM 1362 C CA . PHE B 1 42 ? 0.034 1.286 5.199 1 96.25 42 PHE B CA 1
ATOM 1363 C C . PHE B 1 42 ? -0.318 2.744 5.477 1 96.25 42 PHE B C 1
ATOM 1365 O O . PHE B 1 42 ? 0.212 3.35 6.41 1 96.25 42 PHE B O 1
ATOM 1372 N N . GLY B 1 43 ? -1.152 3.305 4.613 1 96.31 43 GLY B N 1
ATOM 1373 C CA . GLY B 1 43 ? -1.546 4.691 4.812 1 96.31 43 GLY B CA 1
ATOM 1374 C C . GLY B 1 43 ? -2.154 4.945 6.18 1 96.31 43 GLY B C 1
ATOM 1375 O O . GLY B 1 43 ? -1.769 5.891 6.871 1 96.31 43 GLY B O 1
ATOM 1376 N N . ALA B 1 44 ? -3.025 4.113 6.578 1 96.19 44 ALA B N 1
ATOM 1377 C CA . ALA B 1 44 ? -3.682 4.258 7.875 1 96.19 44 ALA B CA 1
ATOM 1378 C C . ALA B 1 44 ? -2.695 4.035 9.016 1 96.19 44 ALA B C 1
ATOM 1380 O O . ALA B 1 44 ? -2.744 4.734 10.031 1 96.19 44 ALA B O 1
ATOM 1381 N N . ALA B 1 45 ? -1.843 3.092 8.859 1 96.12 45 ALA B N 1
ATOM 1382 C CA . ALA B 1 45 ? -0.884 2.766 9.914 1 96.12 45 ALA B CA 1
ATOM 1383 C C . ALA B 1 45 ? 0.118 3.9 10.117 1 96.12 45 ALA B C 1
ATOM 1385 O O . ALA B 1 45 ? 0.455 4.246 11.25 1 96.12 45 ALA B O 1
ATOM 1386 N N . VAL B 1 46 ? 0.587 4.449 9.031 1 96.94 46 VAL B N 1
ATOM 1387 C CA . VAL B 1 46 ? 1.565 5.531 9.102 1 96.94 46 VAL B CA 1
ATOM 1388 C C . VAL B 1 46 ? 0.927 6.766 9.734 1 96.94 46 VAL B C 1
ATOM 1390 O O . VAL B 1 46 ? 1.545 7.43 10.57 1 96.94 46 VAL B O 1
ATOM 1393 N N . THR B 1 47 ? -0.268 7.086 9.297 1 96.06 47 THR B N 1
ATOM 1394 C CA . THR B 1 47 ? -0.981 8.211 9.898 1 96.06 47 THR B CA 1
ATOM 1395 C C . THR B 1 47 ? -1.229 7.961 11.383 1 96.06 47 THR B C 1
ATOM 1397 O O . THR B 1 47 ? -1.011 8.852 12.211 1 96.06 47 THR B O 1
ATOM 1400 N N . PHE B 1 48 ? -1.643 6.758 11.75 1 96.44 48 PHE B N 1
ATOM 1401 C CA . PHE B 1 48 ? -1.893 6.406 13.141 1 96.44 48 PHE B CA 1
ATOM 1402 C C . PHE B 1 48 ? -0.61 6.484 13.961 1 96.44 48 PHE B C 1
ATOM 1404 O O . PHE B 1 48 ? -0.606 7.031 15.07 1 96.44 48 PHE B O 1
ATOM 1411 N N . LEU B 1 49 ? 0.416 5.988 13.469 1 96.19 49 LEU B N 1
ATOM 1412 C CA . LEU B 1 49 ? 1.708 6.027 14.148 1 96.19 49 LEU B CA 1
ATOM 1413 C C . LEU B 1 49 ? 2.172 7.465 14.352 1 96.19 49 LEU B C 1
ATOM 1415 O O . LEU B 1 49 ? 2.709 7.805 15.414 1 96.19 49 LEU B O 1
ATOM 1419 N N . SER B 1 50 ? 1.993 8.305 13.391 1 96.69 50 SER B N 1
ATOM 1420 C CA . SER B 1 50 ? 2.375 9.711 13.492 1 96.69 50 SER B CA 1
ATOM 1421 C C . SER B 1 50 ? 1.576 10.422 14.57 1 96.69 50 SER B C 1
ATOM 1423 O O . SER B 1 50 ? 2.109 11.289 15.281 1 96.69 50 SER B O 1
ATOM 1425 N N . TYR B 1 51 ? 0.327 10.016 14.68 1 95.94 51 TYR B N 1
ATOM 1426 C CA . TYR B 1 51 ? -0.509 10.586 15.727 1 95.94 51 TYR B CA 1
ATOM 1427 C C . TYR B 1 51 ? -0.032 10.148 17.109 1 95.94 51 TYR B C 1
ATOM 1429 O O . TYR B 1 51 ? -0.113 10.922 18.062 1 95.94 51 TYR B O 1
ATOM 1437 N N . LEU B 1 52 ? 0.407 8.961 17.234 1 95.75 52 LEU B N 1
ATOM 1438 C CA . LEU B 1 52 ? 0.896 8.43 18.5 1 95.75 52 LEU B CA 1
ATOM 1439 C C . LEU B 1 52 ? 2.213 9.094 18.891 1 95.75 52 LEU B C 1
ATOM 1441 O O . LEU B 1 52 ? 2.504 9.242 20.078 1 95.75 52 LEU B O 1
ATOM 1445 N N . LEU B 1 53 ? 3.006 9.484 17.953 1 95.44 53 LEU B N 1
ATOM 1446 C CA . LEU B 1 53 ? 4.336 10.031 18.203 1 95.44 53 LEU B CA 1
ATOM 1447 C C . LEU B 1 53 ? 4.258 11.523 18.5 1 95.44 53 LEU B C 1
ATOM 1449 O O . LEU B 1 53 ? 5.125 12.07 19.188 1 95.44 53 LEU B O 1
ATOM 1453 N N . SER B 1 54 ? 3.279 12.156 18.016 1 94.88 54 SER B N 1
ATOM 1454 C CA . SER B 1 54 ? 3.199 13.609 18.172 1 94.88 54 SER B CA 1
ATOM 1455 C C . SER B 1 54 ? 1.75 14.086 18.188 1 94.88 54 SER B C 1
ATOM 1457 O O . SER B 1 54 ? 1.031 13.953 17.203 1 94.88 54 SER B O 1
ATOM 1459 N N . SER B 1 55 ? 1.318 14.734 19.297 1 94.94 55 SER B N 1
ATOM 1460 C CA . SER B 1 55 ? -0.019 15.305 19.422 1 94.94 55 SER B CA 1
ATOM 1461 C C . SER B 1 55 ? -0.194 16.484 18.469 1 94.94 55 SER B C 1
ATOM 1463 O O . SER B 1 55 ? -1.297 16.75 17.984 1 94.94 55 SER B O 1
ATOM 1465 N N . HIS B 1 56 ? 0.933 17.203 18.219 1 94.94 56 HIS B N 1
ATOM 1466 C CA . HIS B 1 56 ? 0.888 18.297 17.266 1 94.94 56 HIS B CA 1
ATOM 1467 C C . HIS B 1 56 ? 0.515 17.797 15.875 1 94.94 56 HIS B C 1
ATOM 1469 O O . HIS B 1 56 ? -0.238 18.453 15.156 1 94.94 56 HIS B O 1
ATOM 1475 N N . THR B 1 57 ? 1.088 16.656 15.477 1 94.94 57 THR B N 1
ATOM 1476 C CA . THR B 1 57 ? 0.774 16.062 14.18 1 94.94 57 THR B CA 1
ATOM 1477 C C . THR B 1 57 ? -0.722 15.789 14.062 1 94.94 57 THR B C 1
ATOM 1479 O O . THR B 1 57 ? -1.324 16.047 13.016 1 94.94 57 THR B O 1
ATOM 1482 N N . PHE B 1 58 ? -1.273 15.297 15.133 1 94.06 58 PHE B N 1
ATOM 1483 C CA . PHE B 1 58 ? -2.703 15.008 15.148 1 94.06 58 PHE B CA 1
ATOM 1484 C C . PHE B 1 58 ? -3.512 16.281 14.883 1 94.06 58 PHE B C 1
ATOM 1486 O O . PHE B 1 58 ? -4.402 16.281 14.031 1 94.06 58 PHE B O 1
ATOM 1493 N N . ARG B 1 59 ? -3.232 17.344 15.516 1 93.75 59 ARG B N 1
ATOM 1494 C CA . ARG B 1 59 ? -3.947 18.609 15.383 1 93.75 59 ARG B CA 1
ATOM 1495 C C . ARG B 1 59 ? -3.713 19.234 14.008 1 93.75 59 ARG B C 1
ATOM 1497 O O . ARG B 1 59 ? -4.648 19.734 13.375 1 93.75 59 ARG B O 1
ATOM 1504 N N . ALA B 1 60 ? -2.512 19.188 13.539 1 94.12 60 ALA B N 1
ATOM 1505 C CA . ALA B 1 60 ? -2.141 19.797 12.273 1 94.12 60 ALA B CA 1
ATOM 1506 C C . ALA B 1 60 ? -2.803 19.078 11.102 1 94.12 60 ALA B C 1
ATOM 1508 O O . ALA B 1 60 ? -3.318 19.734 10.18 1 94.12 60 ALA B O 1
ATOM 1509 N N . ILE B 1 61 ? -2.805 17.797 11.125 1 94.62 61 ILE B N 1
ATOM 1510 C CA . ILE B 1 61 ? -3.318 17.016 10 1 94.62 61 ILE B CA 1
ATOM 1511 C C . ILE B 1 61 ? -4.828 17.203 9.891 1 94.62 61 ILE B C 1
ATOM 1513 O O . ILE B 1 61 ? -5.375 17.219 8.781 1 94.62 61 ILE B O 1
ATOM 1517 N N . ARG B 1 62 ? -5.43 17.453 11.008 1 93.06 62 ARG B N 1
ATOM 1518 C CA . ARG B 1 62 ? -6.875 17.641 11.023 1 93.06 62 ARG B CA 1
ATOM 1519 C C . ARG B 1 62 ? -7.273 18.922 10.312 1 93.06 62 ARG B C 1
ATOM 1521 O O . ARG B 1 62 ? -8.43 19.094 9.922 1 93.06 62 ARG B O 1
ATOM 1528 N N . THR B 1 63 ? -6.352 19.844 10.117 1 94.12 63 THR B N 1
ATOM 1529 C CA . THR B 1 63 ? -6.629 21.094 9.43 1 94.12 63 THR B CA 1
ATOM 1530 C C . THR B 1 63 ? -6.309 20.984 7.941 1 94.12 63 THR B C 1
ATOM 1532 O O . THR B 1 63 ? -6.391 21.969 7.203 1 94.12 63 THR B O 1
ATOM 1535 N N . THR B 1 64 ? -5.945 19.812 7.469 1 95.94 64 THR B N 1
ATOM 1536 C CA . THR B 1 64 ? -5.551 19.609 6.078 1 95.94 64 THR B CA 1
ATOM 1537 C C . THR B 1 64 ? -6.539 18.688 5.367 1 95.94 64 THR B C 1
ATOM 1539 O O . THR B 1 64 ? -7.41 18.094 6.004 1 95.94 64 THR B O 1
ATOM 1542 N N . VAL B 1 65 ? -6.371 18.578 4.078 1 96.5 65 VAL B N 1
ATOM 1543 C CA . VAL B 1 65 ? -7.254 17.734 3.279 1 96.5 65 VAL B CA 1
ATOM 1544 C C . VAL B 1 65 ? -6.699 16.312 3.223 1 96.5 65 VAL B C 1
ATOM 1546 O O . VAL B 1 65 ? -7.312 15.43 2.631 1 96.5 65 VAL B O 1
ATOM 1549 N N . LEU B 1 66 ? -5.594 16.016 3.795 1 96.44 66 LEU B N 1
ATOM 1550 C CA . LEU B 1 66 ? -4.883 14.758 3.656 1 96.44 66 LEU B CA 1
ATOM 1551 C C . LEU B 1 66 ? -5.793 13.578 3.992 1 9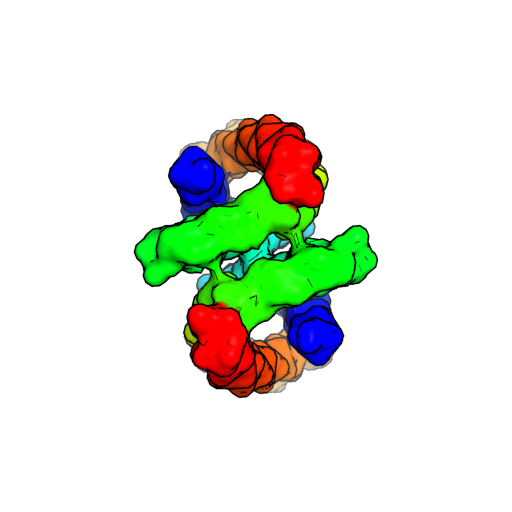6.44 66 LEU B C 1
ATOM 1553 O O . LEU B 1 66 ? -5.871 12.609 3.23 1 96.44 66 LEU B O 1
ATOM 1557 N N . GLU B 1 67 ? -6.473 13.641 5.133 1 96.56 67 GLU B N 1
ATOM 1558 C CA . GLU B 1 67 ? -7.324 12.531 5.555 1 96.56 67 GLU B CA 1
ATOM 1559 C C . GLU B 1 67 ? -8.484 12.328 4.586 1 96.56 67 GLU B C 1
ATOM 1561 O O . GLU B 1 67 ? -8.867 11.188 4.297 1 96.56 67 GLU B O 1
ATOM 1566 N N . THR B 1 68 ? -9.07 13.414 4.164 1 97.25 68 THR B N 1
ATOM 1567 C CA . THR B 1 68 ? -10.164 13.328 3.199 1 97.25 68 THR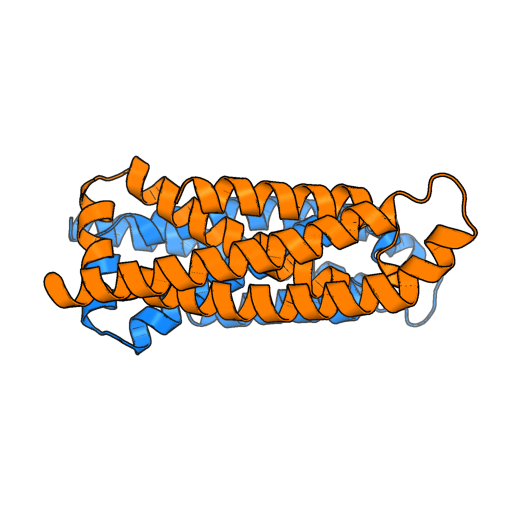 B CA 1
ATOM 1568 C C . THR B 1 68 ? -9.695 12.648 1.914 1 97.25 68 THR B C 1
ATOM 1570 O O . THR B 1 68 ? -10.367 11.758 1.396 1 97.25 68 THR B O 1
ATOM 1573 N N . VAL B 1 69 ? -8.57 13.07 1.419 1 97.5 69 VAL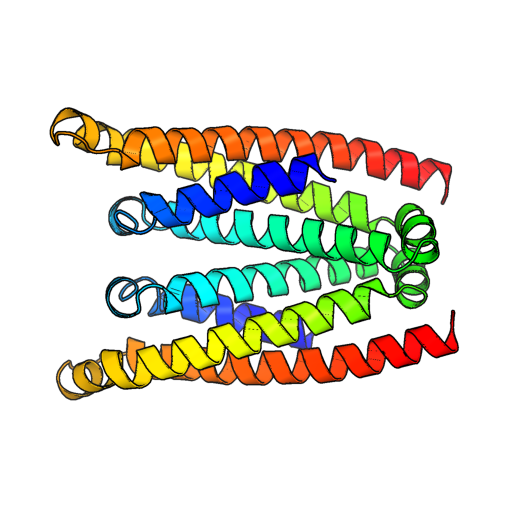 B N 1
ATOM 1574 C CA . VAL B 1 69 ? -8.031 12.516 0.182 1 97.5 69 VAL B CA 1
ATOM 1575 C C . VAL B 1 69 ? -7.66 11.047 0.389 1 97.5 69 VAL B C 1
ATOM 1577 O O . VAL B 1 69 ? -7.988 10.195 -0.44 1 97.5 69 VAL B O 1
ATOM 1580 N N . GLN B 1 70 ? -6.906 10.781 1.435 1 97.75 70 GLN B N 1
ATOM 1581 C CA . GLN B 1 70 ? -6.48 9.422 1.739 1 97.75 70 GLN B CA 1
ATOM 1582 C C . GLN B 1 70 ? -7.676 8.469 1.795 1 97.75 70 GLN B C 1
ATOM 1584 O O . GLN B 1 70 ? -7.648 7.395 1.199 1 97.75 70 GLN B O 1
ATOM 1589 N N . ASN B 1 71 ? -8.75 8.844 2.467 1 98.06 71 ASN B N 1
ATOM 1590 C CA . ASN B 1 71 ? -9.93 8 2.631 1 98.06 71 ASN B CA 1
ATOM 1591 C C . ASN B 1 71 ? -10.734 7.902 1.337 1 98.06 71 ASN B C 1
ATOM 1593 O O . ASN B 1 71 ? -11.32 6.859 1.045 1 98.06 71 ASN B O 1
ATOM 1597 N N . THR B 1 72 ? -10.828 8.953 0.598 1 98.19 72 THR B N 1
ATOM 1598 C CA . THR B 1 72 ? -11.523 8.914 -0.682 1 98.19 72 THR B CA 1
ATOM 1599 C C . THR B 1 72 ? -10.836 7.953 -1.645 1 98.19 72 THR B C 1
ATOM 1601 O O . THR B 1 72 ? -11.492 7.148 -2.307 1 98.19 72 THR B O 1
ATOM 1604 N N . VAL B 1 73 ? -9.523 8.031 -1.745 1 97.81 73 VAL B N 1
ATOM 1605 C CA . VAL B 1 73 ? -8.758 7.145 -2.617 1 97.81 73 VAL B CA 1
ATOM 1606 C C . VAL B 1 73 ? -8.906 5.699 -2.148 1 97.81 73 VAL B C 1
ATOM 1608 O O . VAL B 1 73 ? -9.109 4.793 -2.961 1 97.81 73 VAL B O 1
ATOM 1611 N N . ALA B 1 74 ? -8.805 5.492 -0.835 1 98.12 74 ALA B N 1
ATOM 1612 C CA . ALA B 1 74 ? -8.977 4.156 -0.273 1 98.12 74 ALA B CA 1
ATOM 1613 C C . ALA B 1 74 ? -10.359 3.598 -0.601 1 98.12 74 ALA B C 1
ATOM 1615 O O . ALA B 1 74 ? -10.5 2.416 -0.922 1 98.12 74 ALA B O 1
ATOM 1616 N N . PHE B 1 75 ? -11.375 4.438 -0.509 1 98.5 75 PHE B N 1
ATOM 1617 C CA . PHE B 1 75 ? -12.742 4.035 -0.828 1 98.5 75 PHE B CA 1
ATOM 1618 C C . PHE B 1 75 ? -12.836 3.527 -2.262 1 98.5 75 PHE B C 1
ATOM 1620 O O . PHE B 1 75 ? -13.375 2.449 -2.512 1 98.5 75 PHE B O 1
ATOM 1627 N N . ILE B 1 76 ? -12.297 4.266 -3.152 1 98.69 76 ILE B N 1
ATOM 1628 C CA . ILE B 1 76 ? -12.367 3.939 -4.574 1 98.69 76 ILE B CA 1
ATOM 1629 C C . ILE B 1 76 ? -11.602 2.646 -4.844 1 98.69 76 ILE B C 1
ATOM 1631 O O . ILE B 1 76 ? -12.102 1.749 -5.523 1 98.69 76 ILE B O 1
ATOM 1635 N N . LEU B 1 77 ? -10.414 2.527 -4.355 1 98.06 77 LEU B N 1
ATOM 1636 C CA . LEU B 1 77 ? -9.57 1.366 -4.598 1 98.06 77 LEU B CA 1
ATOM 1637 C C . LEU B 1 77 ? -10.195 0.104 -4.016 1 98.06 77 LEU B C 1
ATOM 1639 O O . LEU B 1 77 ? -10.266 -0.926 -4.691 1 98.06 77 LEU B O 1
ATOM 1643 N N . TYR B 1 78 ? -10.656 0.203 -2.77 1 98.44 78 TYR B N 1
ATOM 1644 C CA . TYR B 1 78 ? -11.258 -0.956 -2.123 1 98.44 78 TYR B CA 1
ATOM 1645 C C . TYR B 1 78 ? -12.531 -1.385 -2.85 1 98.44 78 TYR B C 1
ATOM 1647 O O . TYR B 1 78 ? -12.797 -2.58 -2.986 1 98.44 78 TYR B O 1
ATOM 1655 N N . THR B 1 79 ? -13.375 -0.448 -3.221 1 98.75 79 THR B N 1
ATOM 1656 C CA . THR B 1 79 ? -14.602 -0.786 -3.93 1 98.75 79 THR B CA 1
ATOM 1657 C C . THR B 1 79 ? -14.289 -1.557 -5.211 1 98.75 79 THR B C 1
ATOM 1659 O O . THR B 1 79 ? -14.828 -2.643 -5.434 1 98.75 79 THR B O 1
ATOM 1662 N N . GLY B 1 80 ? -13.398 -1.016 -6.004 1 98.5 80 GLY B N 1
ATOM 1663 C CA . GLY B 1 80 ? -13.039 -1.667 -7.25 1 98.5 80 GLY B CA 1
ATOM 1664 C C . GLY B 1 80 ? -12.406 -3.031 -7.051 1 98.5 80 GLY B C 1
ATOM 1665 O O . GLY B 1 80 ? -12.812 -4.008 -7.684 1 98.5 80 GLY B O 1
ATOM 1666 N N . ALA B 1 81 ? -11.406 -3.117 -6.195 1 98.19 81 ALA B N 1
ATOM 1667 C CA . ALA B 1 81 ? -10.688 -4.363 -5.957 1 98.19 81 ALA B CA 1
ATOM 1668 C C . ALA B 1 81 ? -11.617 -5.438 -5.398 1 98.19 81 ALA B C 1
ATOM 1670 O O . ALA B 1 81 ? -11.516 -6.609 -5.77 1 98.19 81 ALA B O 1
ATOM 1671 N N . SER B 1 82 ? -12.531 -5.023 -4.504 1 98.62 82 SER B N 1
ATOM 1672 C CA . SER B 1 82 ? -13.43 -5.977 -3.855 1 98.62 82 SER B CA 1
ATOM 1673 C C . SER B 1 82 ? -14.477 -6.504 -4.832 1 98.62 82 SER B C 1
ATOM 1675 O O . SER B 1 82 ? -14.789 -7.695 -4.824 1 98.62 82 SER B O 1
ATOM 1677 N N . ILE B 1 83 ? -15 -5.641 -5.613 1 98.69 83 ILE B N 1
ATOM 1678 C CA . ILE B 1 83 ? -15.984 -6.07 -6.605 1 98.69 83 ILE B CA 1
ATOM 1679 C C . ILE B 1 83 ? -15.32 -7.027 -7.598 1 98.69 83 ILE B C 1
ATOM 1681 O O . ILE B 1 83 ? -15.883 -8.078 -7.918 1 98.69 83 ILE B O 1
ATOM 1685 N N . PHE B 1 84 ? -14.172 -6.676 -8.07 1 98.25 84 PHE B N 1
ATOM 1686 C CA . PHE B 1 84 ? -13.445 -7.523 -9.008 1 98.25 84 PHE B CA 1
ATOM 1687 C C . PHE B 1 84 ? -13.133 -8.875 -8.375 1 98.25 84 PHE B C 1
ATOM 1689 O O . PHE B 1 84 ? -13.281 -9.914 -9.031 1 98.25 84 PHE B O 1
ATOM 1696 N N . LEU B 1 85 ? -12.68 -8.883 -7.145 1 98 85 LEU B N 1
ATOM 1697 C CA . LEU B 1 85 ? -12.398 -10.125 -6.438 1 98 85 LEU B CA 1
ATOM 1698 C C . LEU B 1 85 ? -13.664 -10.953 -6.254 1 98 85 LEU B C 1
ATOM 1700 O O . LEU B 1 85 ? -13.633 -12.18 -6.371 1 98 85 LEU B O 1
ATOM 1704 N N . LEU B 1 86 ? -14.75 -10.289 -5.969 1 98.19 86 LEU B N 1
ATOM 1705 C CA . LEU B 1 86 ? -16.031 -10.969 -5.812 1 98.19 86 LEU B CA 1
ATOM 1706 C C . LEU B 1 86 ? -16.422 -11.688 -7.098 1 98.19 86 LEU B C 1
ATOM 1708 O O . LEU B 1 86 ? -16.859 -12.844 -7.059 1 98.19 86 LEU B O 1
ATOM 1712 N N . ILE B 1 87 ? -16.312 -11.047 -8.148 1 98 87 ILE B N 1
ATOM 1713 C CA . ILE B 1 87 ? -16.672 -11.602 -9.445 1 98 87 ILE B CA 1
ATOM 1714 C C . ILE B 1 87 ? -15.797 -12.805 -9.758 1 98 87 ILE B C 1
ATOM 1716 O O . ILE B 1 87 ? -16.297 -13.875 -10.109 1 98 87 ILE B O 1
ATOM 1720 N N . ARG B 1 88 ? -14.5 -12.594 -9.648 1 96.56 88 ARG B N 1
ATOM 1721 C CA . ARG B 1 88 ? -13.57 -13.68 -9.945 1 96.56 88 ARG B CA 1
ATOM 1722 C C . ARG B 1 88 ? -13.789 -14.867 -9.016 1 96.56 88 ARG B C 1
ATOM 1724 O O . ARG B 1 88 ? -13.75 -16.016 -9.445 1 96.56 88 ARG B O 1
ATOM 1731 N N . THR B 1 89 ? -13.945 -14.617 -7.734 1 97.31 89 THR B N 1
ATOM 1732 C CA . THR B 1 89 ? -14.172 -15.672 -6.758 1 97.31 89 THR B CA 1
ATOM 1733 C C . THR B 1 89 ? -15.461 -16.438 -7.07 1 97.31 89 THR B C 1
ATOM 1735 O O . THR B 1 89 ? -15.492 -17.672 -7.02 1 97.31 89 THR B O 1
ATOM 1738 N N . SER B 1 90 ? -16.547 -15.789 -7.473 1 97.12 90 SER B N 1
ATOM 1739 C CA . SER B 1 90 ? -17.844 -16.406 -7.742 1 97.12 90 SER B CA 1
ATOM 1740 C C . SER B 1 90 ? -17.812 -17.219 -9.023 1 97.12 90 SER B C 1
ATOM 1742 O O . SER B 1 90 ? -18.422 -18.297 -9.094 1 97.12 90 SER B O 1
ATOM 1744 N N . PHE B 1 91 ? -17.062 -16.766 -9.977 1 96.44 91 PHE B N 1
ATOM 1745 C CA . PHE B 1 91 ? -17.125 -17.406 -11.281 1 96.44 91 PHE B CA 1
ATOM 1746 C C . PHE B 1 91 ? -16.031 -18.438 -11.438 1 96.44 91 PHE B C 1
ATOM 1748 O O . PHE B 1 91 ? -16.188 -19.422 -12.172 1 96.44 91 PHE B O 1
ATOM 1755 N N . ILE B 1 92 ? -14.984 -18.219 -10.781 1 95.75 92 ILE B N 1
ATOM 1756 C CA . ILE B 1 92 ? -13.852 -19.109 -11.008 1 95.75 92 ILE B CA 1
ATOM 1757 C C . ILE B 1 92 ? -13.672 -20.031 -9.812 1 95.75 92 ILE B C 1
ATOM 1759 O O . ILE B 1 92 ? -13.508 -21.25 -9.977 1 95.75 92 ILE B O 1
ATOM 1763 N N . LEU B 1 93 ? -13.75 -19.609 -8.602 1 95.62 93 LEU B N 1
ATOM 1764 C CA . LEU B 1 93 ? -13.461 -20.422 -7.43 1 95.62 93 LEU B CA 1
ATOM 1765 C C . LEU B 1 93 ? -14.695 -21.219 -7.008 1 95.62 93 LEU B C 1
ATOM 1767 O O . LEU B 1 93 ? -14.57 -22.297 -6.422 1 95.62 93 LEU B O 1
ATOM 1771 N N . TRP B 1 94 ? -15.812 -20.75 -7.387 1 95.25 94 TRP B N 1
ATOM 1772 C CA . TRP B 1 94 ? -17.047 -21.422 -6.969 1 95.25 94 TRP B CA 1
ATOM 1773 C C . TRP B 1 94 ? -17.125 -22.828 -7.555 1 95.25 94 TRP B C 1
ATOM 1775 O O . TRP B 1 94 ? -17.328 -23.797 -6.828 1 95.25 94 TRP B O 1
ATOM 1785 N N . PRO B 1 95 ? -16.984 -23.016 -8.867 1 94.88 95 PRO B N 1
ATOM 1786 C CA . PRO B 1 95 ? -17.031 -24.375 -9.406 1 94.88 95 PRO B CA 1
ATOM 1787 C C . PRO B 1 95 ? -15.977 -25.281 -8.805 1 94.88 95 PRO B C 1
ATOM 1789 O O . PRO B 1 95 ? -16.219 -26.484 -8.625 1 94.88 95 PRO B O 1
ATOM 1792 N N . MET B 1 96 ? -14.898 -24.688 -8.492 1 93.62 96 MET B N 1
ATOM 1793 C CA . MET B 1 96 ? -13.852 -25.484 -7.855 1 93.62 96 MET B CA 1
ATOM 1794 C C . MET B 1 96 ? -14.266 -25.891 -6.445 1 93.62 96 MET B C 1
ATOM 1796 O O . MET B 1 96 ? -13.906 -26.969 -5.977 1 93.62 96 MET B O 1
ATOM 1800 N N . TYR B 1 97 ? -14.852 -25 -5.809 1 92.5 97 TYR B N 1
ATOM 1801 C CA . TYR B 1 97 ? -15.336 -25.25 -4.453 1 92.5 97 TYR B CA 1
ATOM 1802 C C . TYR B 1 97 ? -16.328 -26.406 -4.43 1 92.5 97 TYR B C 1
ATOM 1804 O O . TYR B 1 97 ? -16.375 -27.172 -3.465 1 92.5 97 TYR B O 1
ATOM 1812 N N . LEU B 1 98 ? -17.094 -26.625 -5.465 1 94 98 LEU B N 1
ATOM 1813 C CA . LEU B 1 98 ? -18.125 -27.656 -5.531 1 94 98 LEU B CA 1
ATOM 1814 C C . LEU B 1 98 ? -17.516 -29.031 -5.711 1 94 98 LEU B C 1
ATOM 1816 O O . LEU B 1 98 ? -18.094 -30.031 -5.285 1 94 98 LEU B O 1
ATOM 1820 N N . VAL B 1 99 ? -16.344 -29.125 -6.266 1 93.25 99 VAL B N 1
ATOM 1821 C CA . VAL B 1 99 ? -15.852 -30.438 -6.676 1 93.25 99 VAL B CA 1
ATOM 1822 C C . VAL B 1 99 ? -14.602 -30.797 -5.879 1 93.25 99 VAL B C 1
ATOM 1824 O O . VAL B 1 99 ? -14.164 -31.953 -5.887 1 93.25 99 VAL B O 1
ATOM 1827 N N . THR B 1 100 ? -13.945 -29.875 -5.25 1 91.88 100 THR B N 1
ATOM 1828 C CA . THR B 1 100 ? -12.719 -30.141 -4.504 1 91.88 100 THR B CA 1
ATOM 1829 C C . THR B 1 100 ? -12.984 -30.109 -3.002 1 91.88 100 THR B C 1
ATOM 1831 O O . THR B 1 100 ? -13.328 -29.078 -2.441 1 91.88 100 THR B O 1
ATOM 1834 N N . PRO B 1 101 ? -12.797 -31.25 -2.391 1 91.44 101 PRO B N 1
ATOM 1835 C CA . PRO B 1 101 ? -13.031 -31.281 -0.945 1 91.44 101 PRO B CA 1
ATOM 1836 C C . PRO B 1 101 ? -12.078 -30.391 -0.167 1 91.44 101 PRO B C 1
ATOM 1838 O O . PRO B 1 101 ? -10.891 -30.312 -0.494 1 91.44 101 PRO B O 1
ATOM 1841 N N . TYR B 1 102 ? -12.586 -29.656 0.864 1 91.44 102 TYR B N 1
ATOM 1842 C CA . TYR B 1 102 ? -11.828 -28.828 1.799 1 91.44 102 TYR B CA 1
ATOM 1843 C C . TYR B 1 102 ? -11.156 -27.672 1.079 1 91.44 102 TYR B C 1
ATOM 1845 O O . TYR B 1 102 ? -10.07 -27.234 1.464 1 91.44 102 TYR B O 1
ATOM 1853 N N . PHE B 1 103 ? -11.727 -27.281 -0.063 1 92.75 103 PHE B N 1
ATOM 1854 C CA . PHE B 1 103 ? -11.266 -26.109 -0.794 1 92.75 103 PHE B CA 1
ATOM 1855 C C . PHE B 1 103 ? -11.664 -24.828 -0.075 1 92.75 103 PHE B C 1
ATOM 1857 O O . PHE B 1 103 ? -12.672 -24.203 -0.421 1 92.75 103 PHE B O 1
ATOM 1864 N N . GLN B 1 104 ? -10.797 -24.297 0.835 1 93.56 104 GLN B N 1
ATOM 1865 C CA . GLN B 1 104 ? -11.117 -23.188 1.731 1 93.56 104 GLN B CA 1
ATOM 1866 C C . GLN B 1 104 ? -10.914 -21.844 1.04 1 93.56 104 GLN B C 1
ATOM 1868 O O . GLN B 1 104 ? -11.344 -20.812 1.548 1 93.56 104 GLN B O 1
ATOM 1873 N N . ALA B 1 105 ? -10.336 -21.922 -0.091 1 94.75 105 ALA B N 1
ATOM 1874 C CA . ALA B 1 105 ? -10.016 -20.688 -0.787 1 94.75 105 ALA B CA 1
ATOM 1875 C C . ALA B 1 105 ? -11.289 -19.922 -1.166 1 94.75 105 ALA B C 1
ATOM 1877 O O . ALA B 1 105 ? -11.312 -18.688 -1.126 1 94.75 105 ALA B O 1
ATOM 1878 N N . TYR B 1 106 ? -12.281 -20.609 -1.513 1 96.31 106 TYR B N 1
ATOM 1879 C CA . TYR B 1 106 ? -13.508 -19.953 -1.959 1 96.31 106 TYR B CA 1
ATOM 1880 C C . TYR B 1 106 ? -14.156 -19.172 -0.82 1 96.31 106 TYR B C 1
ATOM 1882 O O . TYR B 1 106 ? -14.32 -17.953 -0.904 1 96.31 106 TYR B O 1
ATOM 1890 N N . PRO B 1 107 ? -14.539 -19.797 0.278 1 96.94 107 PRO B N 1
ATOM 1891 C CA . PRO B 1 107 ? -15.148 -19 1.342 1 96.94 107 PRO B CA 1
ATOM 1892 C C . PRO B 1 107 ? -14.203 -17.938 1.898 1 96.94 107 PRO B C 1
ATOM 1894 O O . PRO B 1 107 ? -14.641 -16.859 2.297 1 96.94 107 PRO B O 1
ATOM 1897 N N . ALA B 1 108 ? -12.969 -18.156 2.016 1 97.62 108 ALA B N 1
ATOM 1898 C CA . ALA B 1 108 ? -12.008 -17.188 2.531 1 97.62 108 ALA B CA 1
ATOM 1899 C C . ALA B 1 108 ? -11.945 -15.953 1.637 1 97.62 108 ALA B C 1
ATOM 1901 O O . ALA B 1 108 ? -11.992 -14.82 2.123 1 97.62 108 ALA B O 1
ATOM 1902 N N . MET B 1 109 ? -11.867 -16.203 0.341 1 97.62 109 MET B N 1
ATOM 1903 C CA . MET B 1 109 ? -11.734 -15.086 -0.584 1 97.62 109 MET B CA 1
ATOM 1904 C C . MET B 1 109 ? -13.062 -14.352 -0.74 1 97.62 109 MET B C 1
ATOM 1906 O O . MET B 1 109 ? -13.086 -13.148 -0.983 1 97.62 109 MET B O 1
ATOM 1910 N N . MET B 1 110 ? -14.156 -15.07 -0.582 1 98.19 110 MET B N 1
ATOM 1911 C CA . MET B 1 110 ? -15.453 -14.398 -0.511 1 98.19 110 MET B CA 1
ATOM 1912 C C . MET B 1 110 ? -15.523 -13.461 0.689 1 98.19 110 MET B C 1
ATOM 1914 O O . MET B 1 110 ? -15.992 -12.328 0.572 1 98.19 110 MET B O 1
ATOM 1918 N N . ALA B 1 111 ? -15.055 -13.969 1.769 1 98.25 111 ALA B N 1
ATOM 1919 C CA . ALA B 1 111 ? -15.016 -13.148 2.975 1 98.25 111 ALA B CA 1
ATOM 1920 C C . ALA B 1 111 ? -14.133 -11.922 2.775 1 98.25 111 ALA B C 1
ATOM 1922 O O . ALA B 1 111 ? -14.492 -10.812 3.182 1 98.25 111 ALA B O 1
ATOM 1923 N N . VAL B 1 112 ? -12.984 -12.102 2.195 1 98.38 112 VAL B N 1
ATOM 1924 C CA . VAL B 1 112 ? -12.055 -11.008 1.935 1 98.38 112 VAL B CA 1
ATOM 1925 C C . VAL B 1 112 ? -12.742 -9.938 1.089 1 98.38 112 VAL B C 1
ATOM 1927 O O . VAL B 1 112 ? -12.648 -8.742 1.385 1 98.38 112 VAL B O 1
ATOM 1930 N N . ALA B 1 113 ? -13.43 -10.383 0.052 1 98.5 113 ALA B N 1
ATOM 1931 C CA . ALA B 1 113 ? -14.094 -9.438 -0.844 1 98.5 113 ALA B CA 1
ATOM 1932 C C . ALA B 1 113 ? -15.188 -8.672 -0.114 1 98.5 113 ALA B C 1
ATOM 1934 O O . ALA B 1 113 ? -15.352 -7.465 -0.314 1 98.5 113 ALA B O 1
ATOM 1935 N N . VAL B 1 114 ? -15.875 -9.328 0.699 1 98.31 114 VAL B N 1
ATOM 1936 C CA . VAL B 1 114 ? -16.953 -8.695 1.459 1 98.31 114 VAL B CA 1
ATOM 1937 C C . VAL B 1 114 ? -16.359 -7.738 2.49 1 98.31 114 VAL B C 1
ATOM 1939 O O . VAL B 1 114 ? -16.828 -6.605 2.641 1 98.31 114 VAL B O 1
ATOM 1942 N N . PHE B 1 115 ? -15.391 -8.195 3.229 1 98.38 115 PHE B N 1
ATOM 1943 C CA . PHE B 1 115 ? -14.711 -7.332 4.184 1 98.38 115 PHE B CA 1
ATOM 1944 C C . PHE B 1 115 ? -14.109 -6.121 3.482 1 98.38 115 PHE B C 1
ATOM 1946 O O . PHE B 1 115 ? -14.055 -5.027 4.051 1 98.38 115 PHE B O 1
ATOM 1953 N N . GLY B 1 116 ? -13.602 -6.348 2.252 1 98.38 116 GLY B N 1
ATOM 1954 C CA . GLY B 1 116 ? -13.102 -5.23 1.464 1 98.38 116 GLY B CA 1
ATOM 1955 C C . GLY B 1 116 ? -14.164 -4.184 1.175 1 98.38 116 GLY B C 1
ATOM 1956 O O . GLY B 1 116 ? -13.891 -2.984 1.238 1 98.38 116 GLY B O 1
ATOM 1957 N N . LEU B 1 117 ? -15.352 -4.621 0.904 1 98.5 117 LEU B N 1
ATOM 1958 C CA . LEU B 1 117 ? -16.453 -3.693 0.67 1 98.5 117 LEU B CA 1
ATOM 1959 C C . LEU B 1 117 ? -16.844 -2.967 1.956 1 98.5 117 LEU B C 1
ATOM 1961 O O . LEU B 1 117 ? -17.188 -1.784 1.927 1 98.5 117 LEU B O 1
ATOM 1965 N N . VAL B 1 118 ? -16.812 -3.643 3.018 1 98.31 118 VAL B N 1
ATOM 1966 C CA . VAL B 1 118 ? -17.062 -3.018 4.312 1 98.31 118 VAL B CA 1
ATOM 1967 C C . VAL B 1 118 ? -15.992 -1.962 4.59 1 98.31 118 VAL B C 1
ATOM 1969 O O . VAL B 1 118 ? -16.297 -0.854 5.031 1 98.31 118 VAL B O 1
ATOM 1972 N N . ALA B 1 119 ? -14.758 -2.363 4.336 1 98 119 ALA B N 1
ATOM 1973 C CA . ALA B 1 119 ? -13.664 -1.402 4.496 1 98 119 ALA B CA 1
ATOM 1974 C C . ALA B 1 119 ? -13.891 -0.17 3.625 1 98 119 ALA B C 1
ATOM 1976 O O . ALA B 1 119 ? -13.617 0.956 4.047 1 98 119 ALA B O 1
ATOM 1977 N N . ALA B 1 120 ? -14.336 -0.385 2.396 1 98.25 120 ALA B N 1
ATOM 1978 C CA . ALA B 1 120 ? -14.648 0.725 1.498 1 98.25 120 ALA B CA 1
ATOM 1979 C C . ALA B 1 120 ? -15.68 1.659 2.117 1 98.25 120 ALA B C 1
ATOM 1981 O O . ALA B 1 120 ? -15.531 2.883 2.066 1 98.25 120 ALA B O 1
ATOM 1982 N N . LEU B 1 121 ? -16.641 1.109 2.723 1 98.19 121 LEU B N 1
ATOM 1983 C CA . LEU B 1 121 ? -17.703 1.904 3.342 1 98.19 121 LEU B CA 1
ATOM 1984 C C . LEU B 1 121 ? -17.156 2.691 4.531 1 98.19 121 LEU B C 1
ATOM 1986 O O . LEU B 1 121 ? -17.516 3.859 4.719 1 98.19 121 LEU B O 1
ATOM 1990 N N . VAL B 1 122 ? -16.375 2.066 5.301 1 97.94 122 VAL B N 1
ATOM 1991 C CA . VAL B 1 122 ? -15.773 2.742 6.445 1 97.94 122 VAL B CA 1
ATOM 1992 C C . VAL B 1 122 ? -14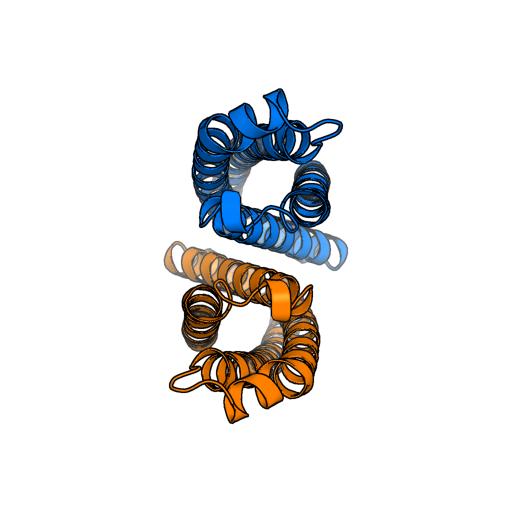.914 3.908 5.969 1 97.94 122 VAL B C 1
ATOM 1994 O O . VAL B 1 122 ? -14.945 4.996 6.551 1 97.94 122 VAL B O 1
ATOM 1997 N N . HIS B 1 123 ? -14.133 3.695 4.926 1 98.06 123 HIS B N 1
ATOM 1998 C CA . HIS B 1 123 ? -13.328 4.773 4.367 1 98.06 123 HIS B CA 1
ATOM 1999 C C . HIS B 1 123 ? -14.203 5.902 3.838 1 98.06 123 HIS B C 1
ATOM 2001 O O . HIS B 1 123 ? -13.844 7.078 3.945 1 98.06 123 HIS B O 1
ATOM 2007 N N . ALA B 1 124 ? -15.328 5.531 3.248 1 98.12 124 ALA B N 1
ATOM 2008 C CA . ALA B 1 124 ? -16.25 6.547 2.75 1 98.12 124 ALA B CA 1
ATOM 2009 C C . ALA B 1 124 ? -16.781 7.41 3.891 1 98.12 124 ALA B C 1
ATOM 2011 O O . ALA B 1 124 ? -16.812 8.641 3.785 1 98.12 124 ALA B O 1
ATOM 2012 N N . ILE B 1 125 ? -17.203 6.793 4.934 1 98 125 ILE B N 1
ATOM 2013 C CA . ILE B 1 125 ? -17.703 7.5 6.109 1 98 125 ILE B CA 1
ATOM 2014 C C . ILE B 1 125 ? -16.594 8.383 6.688 1 98 125 ILE B C 1
ATOM 2016 O O . ILE B 1 125 ? -16.828 9.555 7 1 98 125 ILE B O 1
ATOM 2020 N N . ASP B 1 126 ? -15.438 7.836 6.777 1 96.81 126 ASP B N 1
ATOM 2021 C CA . ASP B 1 126 ? -14.305 8.586 7.324 1 96.81 126 ASP B CA 1
ATOM 2022 C C . ASP B 1 126 ? -13.953 9.773 6.438 1 96.81 126 ASP B C 1
ATOM 2024 O O . ASP B 1 126 ? -13.531 10.82 6.934 1 96.81 126 ASP B O 1
ATOM 2028 N N . ALA B 1 127 ? -14.07 9.562 5.152 1 97.38 127 ALA B N 1
ATOM 2029 C CA . ALA B 1 127 ? -13.805 10.664 4.234 1 97.38 127 ALA B CA 1
ATOM 2030 C C . ALA B 1 127 ? -14.766 11.828 4.488 1 97.38 127 ALA B C 1
ATOM 2032 O O . ALA B 1 127 ? -14.352 12.992 4.492 1 97.38 127 ALA B O 1
ATOM 2033 N N . VAL B 1 128 ? -16.031 11.516 4.664 1 97.06 128 VAL B N 1
ATOM 2034 C CA . VAL B 1 128 ? -17.047 12.531 4.922 1 97.06 128 VAL B CA 1
ATOM 2035 C C . VAL B 1 128 ? -16.75 13.219 6.258 1 97.06 128 VAL B C 1
ATOM 2037 O O . VAL B 1 128 ? -16.812 14.453 6.352 1 97.06 128 VAL B O 1
ATOM 2040 N N . CYS B 1 129 ? -16.422 12.445 7.285 1 95.25 129 CYS B N 1
ATOM 2041 C CA . CYS B 1 129 ? -16.109 12.984 8.602 1 95.25 129 CYS B CA 1
ATOM 2042 C C . CYS B 1 129 ? -14.867 13.867 8.547 1 95.25 129 CYS B C 1
ATOM 2044 O O . CYS B 1 129 ? -14.844 14.945 9.148 1 95.25 129 CYS B O 1
ATOM 2046 N N . ALA B 1 130 ? -13.867 13.43 7.871 1 95.12 130 ALA B N 1
ATOM 2047 C CA . ALA B 1 130 ? -12.633 14.203 7.727 1 95.12 130 ALA B CA 1
ATOM 2048 C C . ALA B 1 130 ? -12.883 15.5 6.965 1 95.12 130 ALA B C 1
ATOM 2050 O O . ALA B 1 130 ? -12.305 16.547 7.293 1 95.12 130 ALA B O 1
ATOM 2051 N N . HIS B 1 131 ? -13.688 15.43 5.957 1 94.75 131 HIS B N 1
ATOM 2052 C CA . HIS B 1 131 ? -14.016 16.609 5.176 1 94.75 131 HIS B CA 1
ATOM 2053 C C . HIS B 1 131 ? -14.766 17.641 6.02 1 94.75 131 HIS B C 1
ATOM 2055 O O . HIS B 1 131 ? -14.523 18.844 5.902 1 94.75 131 HIS B O 1
ATOM 2061 N N . ARG B 1 132 ? -15.625 17.219 6.887 1 94.69 132 ARG B N 1
ATOM 2062 C CA . ARG B 1 132 ? -16.359 18.109 7.793 1 94.69 132 ARG B CA 1
ATOM 2063 C C . ARG B 1 132 ? -15.406 18.766 8.797 1 94.69 132 ARG B C 1
ATOM 2065 O O . ARG B 1 132 ? -15.523 19.953 9.078 1 94.69 132 ARG B O 1
ATOM 2072 N N . ALA B 1 133 ? -14.57 17.922 9.289 1 89.38 133 ALA B N 1
ATOM 2073 C CA . ALA B 1 133 ? -13.578 18.438 10.219 1 89.38 133 ALA B CA 1
ATOM 2074 C C . ALA B 1 133 ? -12.688 19.484 9.547 1 89.38 133 ALA B C 1
ATOM 2076 O O . ALA B 1 133 ? -12.359 20.516 10.148 1 89.38 133 ALA B O 1
ATOM 2077 N N . PHE B 1 134 ? -12.336 19.234 8.391 1 88.5 134 PHE B N 1
ATOM 2078 C CA . PHE B 1 134 ? -11.531 20.141 7.582 1 88.5 134 PHE B CA 1
ATOM 2079 C C . PHE B 1 134 ? -12.258 21.469 7.371 1 88.5 134 PHE B C 1
ATOM 2081 O O . PHE B 1 134 ? -11.664 22.531 7.508 1 88.5 134 PHE B O 1
ATOM 2088 N N . LYS B 1 135 ? -13.492 21.484 7.109 1 91.38 135 LYS B N 1
ATOM 2089 C CA . LYS B 1 135 ? -14.289 22.688 6.852 1 91.38 135 LYS B CA 1
ATOM 2090 C C . LYS B 1 135 ? -14.508 23.484 8.125 1 91.38 135 LYS B C 1
ATOM 2092 O O . LYS B 1 135 ? -14.594 24.719 8.086 1 91.38 135 LYS B O 1
ATOM 2097 N N . GLN B 1 136 ? -14.492 22.859 9.172 1 88.56 136 GLN B N 1
ATOM 2098 C CA . GLN B 1 136 ? -14.727 23.531 10.445 1 88.56 136 GLN B CA 1
ATOM 2099 C C . GLN B 1 136 ? -13.461 24.188 10.961 1 88.56 136 GLN B C 1
ATOM 2101 O O . GLN B 1 136 ? -13.523 25.203 11.664 1 88.56 136 GLN B O 1
ATOM 2106 N N . ARG B 1 137 ? -12.25 23.703 10.609 1 81.56 137 ARG B N 1
ATOM 2107 C CA . ARG B 1 137 ? -11.008 24.156 11.219 1 81.56 137 ARG B CA 1
ATOM 2108 C C . ARG B 1 137 ? -10.172 24.953 10.227 1 81.56 137 ARG B C 1
ATOM 2110 O O . ARG B 1 137 ? -9.266 25.688 10.625 1 81.56 137 ARG B O 1
ATOM 2117 N N . GLY B 1 138 ? -10.422 24.703 8.922 1 61.38 138 GLY B N 1
ATOM 2118 C CA . GLY B 1 138 ? -9.656 25.422 7.926 1 61.38 138 GLY B CA 1
ATOM 2119 C C . GLY B 1 138 ? -10.289 26.75 7.531 1 61.38 138 GLY B C 1
ATOM 2120 O O . GLY B 1 138 ? -9.648 27.797 7.586 1 61.38 138 GLY B O 1
#

Organism: Limulus polyphemus (NCBI:txid6850)

Foldseek 3Di:
DVVLLVLLVLLLVLLVPQVVVCVVLLDVLSVLQNVLSVVLNVVVVVLVVVCVVDVVSVVVVLQDLVLLVSLLVSLVSLLVSLVSLQVSLVPRVVVVPVPDPPNCNNVSSPVSSVSSNVSSVVSVVSSVVSVVSNVVND/DVVLLVLLVLLLVLLVPQVVVCVVLLDVLSVLSNVLSVVLNVVVVVLVVVCVVDVVSVVVVLQDLVLLVSLLVSLVSLLVSLVSLCVSLVPRVVVVPVPDPPNCNNVSSPVSSVSSNVSSVVSVVSSVVSVVSNVVND

Sequence (276 aa):
MTSLQILGGICLGLTITYGTPVWLLLGPAYGLFLTTASATFFGAAVTFLSYLLSSHTFRAIRTTVLETVQNTVAFILYTGASIFLLIRTSFILWPMYLVTPYFQAYPAMMAVAVFGLVAALVHAIDAVCAHRAFKQRGMTSLQILGGICLGLTITYGTPVWLLLGPAYGLFLTTASATFFGAAVTFLSYLLSSHTFRAIRTTVLETVQNTVAFILYTGASIFLLIRTSFILWPMYLVTPYFQAYPAMMAVAVFGLVAALVHAIDAVCAHRAFKQRG

Nearest PDB structures (foldseek):
  6tp3-assembly2_B  TM=3.585E-01  e=8.531E-01  Homo sapiens
  8yn6-assembly1_R  TM=3.636E-01  e=1.834E+00  Homo sapiens
  6luq-assembly1_A  TM=3.507E-01  e=2.249E+00  Homo sapiens
  8yuv-assembly1_R  TM=3.578E-01  e=2.491E+00  Homo sapiens
  3mac-assembly1_A  TM=2.864E-01  e=6.567E+00  Human immunodeficiency virus 1

Solvent-accessible surface area (backbone atoms only — not comparable to full-atom values): 13162 Å² total; per-residue (Å²): 111,65,65,55,49,51,54,27,48,51,40,43,51,50,42,56,71,43,39,55,86,44,30,82,76,42,40,69,33,45,56,47,31,47,28,40,35,34,16,46,32,42,43,53,48,44,54,51,50,33,37,74,74,29,68,64,32,43,60,44,50,48,47,23,56,48,55,25,52,47,21,46,52,40,18,54,45,26,40,54,26,16,53,47,29,40,53,39,41,59,68,53,33,39,66,48,43,76,73,37,85,90,44,58,45,37,65,51,48,47,47,36,19,50,52,29,40,52,50,14,48,51,24,45,52,47,15,54,53,35,44,51,45,19,68,73,64,93,111,66,64,54,48,52,52,26,48,51,40,43,50,48,42,56,71,44,39,55,86,44,30,82,76,43,39,69,32,44,57,46,32,49,28,38,35,34,16,48,33,42,44,52,48,45,54,51,49,31,37,74,74,29,67,64,33,44,60,44,48,48,48,22,55,48,56,23,50,47,19,45,52,40,18,53,44,26,41,54,26,16,51,47,27,39,50,39,41,60,68,52,33,39,66,47,42,75,74,37,84,88,46,58,42,36,64,51,48,48,47,36,20,51,51,28,41,50,49,15,49,53,25,43,53,47,15,54,53,36,45,52,46,19,68,73,65,92

Secondary structure (DSSP, 8-state):
-HHHHHHHHHHHHHIIIIIGGGHHHHTHHHHHHHHHHHHHHHHHHHHHHHHHH-HHHHHHHTTSSHHHHHHHHHHHHHHHHHHHHHHHIIIIIHHHHHHSTT-THHHHHHHHHHHHHHHHHHHHHHHHHHHHHHHHH-/-HHHHHHHHHHHHHIIIIIGGGHHHHTHHHHHHHHHHHHHHHHHHHHHHHHHH-HHHHHHHTTSSHHHHHHHHHHHHHHHHHHHHHHHIIIIIHHHHHHSTT-THHHHHHHHHHHHHHHHHHHHHHHHHHHHHHHHH-

InterPro domains:
  IPR008253 Marvel domain [PS51225] (3-135)

Radius of gyration: 19.48 Å; Cα contacts (8 Å, |Δi|>4): 384; chains: 2; bounding box: 39×57×43 Å